Protein AF-A0A1I7D4R5-F1 (afdb_monomer_lite)

Foldseek 3Di:
DLVVLVVVLVVLLVVLVVLLVVLVVLLVVLVVVLVVLVVLLVVLVVVLVVLVVQLVVLVVQLVVLVVQLVVLVVVPPVSPVSNVVSVVSNVVSVVSNVVSVVSNVVSVVSNVVSVVSSVVSVVVNVVSVVSNVVSVVSNVVSVVSNVVSVVVVVVVVVVVVVVVVVVVVVVVVVVVVVVVVVVVVVVVVVVVVVVVVVVVVVVVVVVVPD

Secondary structure (DSSP, 8-state):
-HHHHHHHHHHHHHHHHHHHHHHHHHHHHHHHHHHHHHHHHHHHHHHHHHHHHHHHHHHHHHHHHHHHHHHHHHTGGGGHHHHHHHHHHHHHHHHHHHHHHHHHHHHHHHHHHHHHHHHHHHHHHHHHHHHHHHHHHHHHHHHHHHHHHHHHHHHHHHHHHHHHHHHHHHHHHHHHHHHHHHHHHHHHHHHHHHHHHHHHHHHHHHTT--

Organism: NCBI:txid1296565

pLDDT: mean 94.36, std 4.98, range [52.19, 98.31]

Structure (mmCIF, N/CA/C/O backbone):
data_AF-A0A1I7D4R5-F1
#
_entry.id   AF-A0A1I7D4R5-F1
#
loop_
_atom_site.group_PDB
_atom_site.id
_atom_site.type_symbol
_atom_site.label_atom_id
_atom_site.label_alt_id
_atom_site.label_comp_id
_atom_site.label_asym_id
_atom_site.label_entity_id
_atom_site.label_seq_id
_atom_site.pdbx_PDB_ins_code
_atom_site.Cartn_x
_atom_site.Cartn_y
_atom_site.Cartn_z
_atom_site.occupancy
_atom_site.B_iso_or_equiv
_atom_site.auth_seq_id
_atom_site.auth_comp_id
_atom_site.auth_asym_id
_atom_site.auth_atom_id
_atom_site.pdbx_PDB_model_num
ATOM 1 N N . GLY A 1 1 ? -15.200 -8.362 29.173 1.00 73.38 1 GLY A N 1
ATOM 2 C CA . GLY A 1 1 ? -15.932 -7.651 28.107 1.00 73.38 1 GLY A CA 1
ATOM 3 C C . GLY A 1 1 ? -15.157 -6.430 27.667 1.00 73.38 1 GLY A C 1
ATOM 4 O O . GLY A 1 1 ? -14.413 -6.524 26.704 1.00 73.38 1 GLY A O 1
ATOM 5 N N . ALA A 1 2 ? -15.256 -5.335 28.421 1.00 81.69 2 ALA A N 1
ATOM 6 C CA . ALA A 1 2 ? -14.554 -4.081 28.137 1.00 81.69 2 ALA A CA 1
ATOM 7 C C . ALA A 1 2 ? -13.028 -4.212 27.992 1.00 81.69 2 ALA A C 1
ATOM 9 O O . ALA A 1 2 ? -12.471 -3.700 27.031 1.00 81.69 2 ALA A O 1
ATOM 10 N N . GLU A 1 3 ? -12.353 -4.949 28.881 1.00 81.56 3 GLU A N 1
ATOM 11 C CA . GLU A 1 3 ? -10.896 -5.150 28.775 1.00 81.56 3 GLU A CA 1
ATOM 12 C C . GLU A 1 3 ? -10.479 -5.883 27.493 1.00 81.56 3 GLU A C 1
ATOM 14 O O . GLU A 1 3 ? -9.485 -5.521 26.869 1.00 81.56 3 GLU A O 1
ATOM 19 N N . GLN A 1 4 ? -11.261 -6.885 27.078 1.00 87.50 4 GLN A N 1
ATOM 20 C CA . GLN A 1 4 ? -11.031 -7.621 25.831 1.00 87.50 4 GLN A CA 1
ATOM 21 C C . GLN A 1 4 ? -11.277 -6.720 24.616 1.00 87.50 4 GLN A C 1
ATOM 23 O O . GLN A 1 4 ? -10.446 -6.674 23.718 1.00 87.50 4 GLN A O 1
ATOM 28 N N . MET A 1 5 ? -12.352 -5.923 24.638 1.00 90.62 5 MET A N 1
ATOM 29 C CA . MET A 1 5 ? -12.628 -4.927 23.598 1.00 90.62 5 MET A CA 1
ATOM 30 C C . MET A 1 5 ? -11.487 -3.905 23.492 1.00 90.62 5 MET A C 1
ATOM 32 O O . MET A 1 5 ? -10.992 -3.638 22.404 1.00 90.62 5 MET A O 1
ATOM 36 N N . GLY A 1 6 ? -11.003 -3.388 24.625 1.00 90.94 6 GLY A N 1
ATOM 37 C CA . GLY A 1 6 ? -9.879 -2.453 24.668 1.00 90.94 6 GLY A CA 1
ATOM 38 C C . GLY A 1 6 ? -8.553 -3.068 24.208 1.00 90.94 6 GLY A C 1
ATOM 39 O O . GLY A 1 6 ? -7.711 -2.369 23.647 1.00 90.94 6 GLY A O 1
ATOM 40 N N . ALA A 1 7 ? -8.339 -4.371 24.413 1.00 92.19 7 ALA A N 1
ATOM 41 C CA . ALA A 1 7 ? -7.202 -5.082 23.830 1.00 92.19 7 ALA A CA 1
ATOM 42 C C . ALA A 1 7 ? -7.315 -5.153 22.298 1.00 92.19 7 ALA A C 1
ATOM 44 O O . ALA A 1 7 ? -6.389 -4.720 21.615 1.00 92.19 7 ALA A O 1
ATOM 45 N N . SER A 1 8 ? -8.463 -5.585 21.767 1.00 94.88 8 SER A N 1
ATOM 46 C CA . SER A 1 8 ? -8.699 -5.661 20.319 1.00 94.88 8 SER A CA 1
ATOM 47 C C . SER A 1 8 ? -8.613 -4.297 19.631 1.00 94.88 8 SER A C 1
ATOM 49 O O . SER A 1 8 ? -8.008 -4.184 18.572 1.00 94.88 8 SER A O 1
ATOM 51 N N . ILE A 1 9 ? -9.150 -3.236 20.239 1.00 94.31 9 ILE A N 1
ATOM 52 C CA . ILE A 1 9 ? -9.077 -1.878 19.680 1.00 94.31 9 ILE A CA 1
ATOM 53 C C . ILE A 1 9 ? -7.618 -1.395 19.587 1.00 94.31 9 ILE A C 1
ATOM 55 O O . ILE A 1 9 ? -7.218 -0.838 18.565 1.00 94.31 9 ILE A O 1
ATOM 59 N N . ARG A 1 10 ? -6.789 -1.655 20.610 1.00 92.19 10 ARG A N 1
ATOM 60 C CA . ARG A 1 10 ? -5.351 -1.312 20.581 1.00 92.19 10 ARG A CA 1
ATOM 61 C C . ARG A 1 10 ? -4.581 -2.091 19.518 1.00 92.19 10 ARG A C 1
ATOM 63 O O . ARG A 1 10 ? -3.687 -1.538 18.879 1.00 92.19 10 ARG A O 1
ATOM 70 N N . GLU A 1 11 ? -4.926 -3.356 19.321 1.00 95.25 11 GLU A N 1
ATOM 71 C CA . GLU A 1 11 ? -4.349 -4.175 18.258 1.00 95.25 11 GLU A CA 1
ATOM 72 C C . GLU A 1 11 ? -4.719 -3.628 16.871 1.00 95.25 11 GLU A C 1
ATOM 74 O O . GLU A 1 11 ? -3.843 -3.460 16.026 1.00 95.25 11 GLU A O 1
ATOM 79 N N . ILE A 1 12 ? -5.984 -3.244 16.654 1.00 94.56 12 ILE A N 1
ATOM 80 C CA . ILE A 1 12 ? -6.429 -2.609 15.403 1.00 94.56 12 ILE A CA 1
ATOM 81 C C . ILE A 1 12 ? -5.706 -1.273 15.176 1.00 94.56 12 ILE A C 1
ATOM 83 O O . ILE A 1 12 ? -5.223 -1.044 14.070 1.00 94.56 12 ILE A O 1
ATOM 87 N N . ALA A 1 13 ? -5.567 -0.423 16.202 1.00 92.50 13 ALA A N 1
ATOM 88 C CA . ALA A 1 13 ? -4.794 0.822 16.104 1.00 92.50 13 ALA A CA 1
ATOM 89 C C . ALA A 1 13 ? -3.348 0.569 15.658 1.00 92.50 13 ALA A C 1
ATOM 91 O O . ALA A 1 13 ? -2.832 1.261 14.781 1.00 92.50 13 ALA A O 1
ATOM 92 N N . THR A 1 14 ? -2.704 -0.433 16.259 1.00 93.94 14 THR A N 1
ATOM 93 C CA . THR A 1 14 ? -1.308 -0.779 15.965 1.00 93.94 14 THR A CA 1
ATOM 94 C C . THR A 1 14 ? -1.177 -1.276 14.526 1.00 93.94 14 THR A C 1
ATOM 96 O O . THR A 1 14 ? -0.360 -0.756 13.770 1.00 93.94 14 THR A O 1
ATOM 99 N N . ASN A 1 15 ? -2.055 -2.191 14.108 1.00 94.06 15 ASN A N 1
ATOM 100 C CA . ASN A 1 15 ? -2.102 -2.698 12.736 1.00 94.06 15 ASN A CA 1
ATOM 101 C C . ASN A 1 15 ? -2.379 -1.587 11.709 1.00 94.06 15 ASN A C 1
ATOM 103 O O . ASN A 1 15 ? -1.771 -1.573 10.640 1.00 94.06 15 ASN A O 1
ATOM 107 N N . ALA A 1 16 ? -3.263 -0.636 12.023 1.00 93.38 16 ALA A N 1
ATOM 108 C CA . ALA A 1 16 ? -3.560 0.491 11.141 1.00 93.38 16 ALA A CA 1
ATOM 109 C C . ALA A 1 16 ? -2.354 1.433 10.981 1.00 93.38 16 ALA A C 1
ATOM 111 O O . ALA A 1 16 ? -2.023 1.849 9.866 1.00 93.38 16 ALA A O 1
ATOM 112 N N . ALA A 1 17 ? -1.651 1.723 12.080 1.00 91.19 17 ALA A N 1
ATOM 113 C CA . ALA A 1 17 ? -0.432 2.526 12.064 1.00 91.19 17 ALA A CA 1
ATOM 114 C C . ALA A 1 17 ? 0.699 1.837 11.280 1.00 91.19 17 ALA A C 1
ATOM 116 O O . ALA A 1 17 ? 1.357 2.471 10.451 1.00 91.19 17 ALA A O 1
ATOM 117 N N . GLU A 1 18 ? 0.896 0.532 11.481 1.00 94.69 18 GLU A N 1
ATOM 118 C CA . GLU A 1 18 ? 1.869 -0.258 10.722 1.00 94.69 18 GLU A CA 1
ATOM 119 C C . GLU A 1 18 ? 1.538 -0.290 9.227 1.00 94.69 18 GLU A C 1
ATOM 121 O O . GLU A 1 18 ? 2.421 -0.065 8.395 1.00 94.69 18 GLU A O 1
ATOM 126 N N . ALA A 1 19 ? 0.268 -0.499 8.872 1.00 93.19 19 ALA A N 1
ATOM 127 C CA . ALA A 1 19 ? -0.187 -0.482 7.486 1.00 93.19 19 ALA A CA 1
ATOM 128 C C . ALA A 1 19 ? 0.050 0.883 6.819 1.00 93.19 19 ALA A C 1
ATOM 130 O O . ALA A 1 19 ? 0.502 0.931 5.674 1.00 93.19 19 ALA A O 1
ATOM 131 N N . SER A 1 20 ? -0.179 1.987 7.537 1.00 92.56 20 SER A N 1
ATOM 132 C CA . SER A 1 20 ? 0.133 3.340 7.059 1.00 92.56 20 SER A CA 1
ATOM 133 C C . SER A 1 20 ? 1.640 3.529 6.819 1.00 92.56 20 SER A C 1
ATOM 135 O O . SER A 1 20 ? 2.060 3.999 5.760 1.00 92.56 20 SER A O 1
ATOM 137 N N . ALA A 1 21 ? 2.487 3.052 7.737 1.00 92.81 21 ALA A N 1
ATOM 138 C CA . ALA A 1 21 ? 3.941 3.101 7.574 1.00 92.81 21 ALA A CA 1
ATOM 139 C C . ALA A 1 21 ? 4.454 2.222 6.414 1.00 92.81 21 ALA A C 1
ATOM 141 O O . ALA A 1 21 ? 5.458 2.546 5.772 1.00 92.81 21 ALA A O 1
ATOM 142 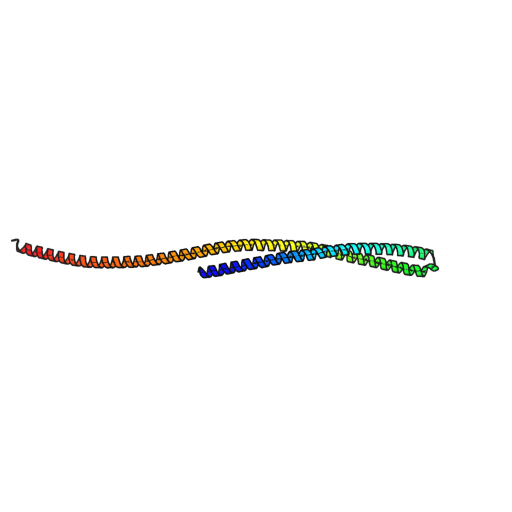N N . VAL A 1 22 ? 3.805 1.087 6.138 1.00 94.94 22 VAL A N 1
ATOM 143 C CA . VAL A 1 22 ? 4.089 0.258 4.954 1.00 94.94 22 VAL A CA 1
ATOM 144 C C . VAL A 1 22 ? 3.667 0.983 3.676 1.00 94.94 22 VAL A C 1
ATOM 146 O O . VAL A 1 22 ? 4.450 1.019 2.728 1.00 94.94 22 VAL A O 1
ATOM 149 N N . ALA A 1 23 ? 2.485 1.604 3.658 1.00 94.25 23 ALA A N 1
ATOM 150 C CA . ALA A 1 23 ? 2.004 2.377 2.516 1.00 94.25 23 ALA A CA 1
ATOM 151 C C . ALA A 1 23 ? 2.957 3.536 2.178 1.00 94.25 23 ALA A C 1
ATOM 153 O O . ALA A 1 23 ? 3.374 3.667 1.030 1.00 94.25 23 ALA A O 1
ATOM 154 N N . ALA A 1 24 ? 3.406 4.303 3.175 1.00 91.50 24 ALA A N 1
ATOM 155 C CA . ALA A 1 24 ? 4.377 5.381 2.973 1.00 91.50 24 ALA A CA 1
ATOM 156 C C . ALA A 1 24 ? 5.693 4.880 2.347 1.00 91.50 24 ALA A C 1
ATOM 158 O O . ALA A 1 24 ? 6.199 5.467 1.392 1.00 91.50 24 ALA A O 1
ATOM 159 N N . ARG A 1 25 ? 6.220 3.742 2.825 1.00 94.62 25 ARG A N 1
ATOM 160 C CA . ARG A 1 25 ? 7.411 3.110 2.231 1.00 94.62 25 ARG A CA 1
ATOM 161 C C . ARG A 1 25 ? 7.174 2.655 0.791 1.00 94.62 25 ARG A C 1
ATOM 163 O O . ARG A 1 25 ? 8.072 2.787 -0.038 1.00 94.62 25 ARG A O 1
ATOM 170 N N . ALA A 1 26 ? 5.987 2.132 0.489 1.00 94.38 26 ALA A N 1
ATOM 171 C CA . ALA A 1 26 ? 5.624 1.720 -0.861 1.00 94.38 26 ALA A CA 1
ATOM 172 C C . ALA A 1 26 ? 5.546 2.915 -1.828 1.00 94.38 26 ALA A C 1
ATOM 174 O O . ALA A 1 26 ? 6.011 2.785 -2.958 1.00 94.38 26 ALA A O 1
ATOM 175 N N . VAL A 1 27 ? 5.059 4.082 -1.382 1.00 92.00 27 VAL A N 1
ATOM 176 C CA . VAL A 1 27 ? 5.088 5.324 -2.179 1.00 92.00 27 VAL A CA 1
ATOM 177 C C . VAL A 1 27 ? 6.525 5.706 -2.532 1.00 92.00 27 VAL A C 1
ATOM 179 O O . VAL A 1 27 ? 6.847 5.843 -3.709 1.00 92.00 27 VAL A O 1
ATOM 182 N N . THR A 1 28 ? 7.426 5.779 -1.549 1.00 93.75 28 THR A N 1
ATOM 183 C CA . THR A 1 28 ? 8.840 6.113 -1.808 1.00 93.75 28 THR A CA 1
ATOM 184 C C . THR A 1 28 ? 9.517 5.104 -2.745 1.00 93.75 28 THR A C 1
ATOM 186 O O . THR A 1 28 ? 10.316 5.473 -3.613 1.00 93.75 28 THR A O 1
ATOM 189 N N . ALA A 1 29 ? 9.198 3.814 -2.604 1.00 95.19 29 ALA A N 1
ATOM 190 C CA . ALA A 1 29 ? 9.705 2.776 -3.497 1.00 95.19 29 ALA A CA 1
ATOM 191 C C . ALA A 1 29 ? 9.179 2.949 -4.934 1.00 95.19 29 ALA A C 1
ATOM 193 O O . ALA A 1 29 ? 9.948 2.815 -5.889 1.00 95.19 29 ALA A O 1
ATOM 194 N N . ALA A 1 30 ? 7.899 3.290 -5.098 1.00 94.94 30 ALA A N 1
ATOM 195 C CA . ALA A 1 30 ? 7.290 3.568 -6.395 1.00 94.94 30 ALA A CA 1
ATOM 196 C C . ALA A 1 30 ? 7.903 4.811 -7.064 1.00 94.94 30 ALA A C 1
ATOM 198 O O . ALA A 1 30 ? 8.236 4.763 -8.248 1.00 94.94 30 ALA A O 1
ATOM 199 N N . GLU A 1 31 ? 8.149 5.887 -6.314 1.00 92.81 31 GLU A N 1
ATOM 200 C CA . GLU A 1 31 ? 8.830 7.095 -6.806 1.00 92.81 31 GLU A CA 1
ATOM 201 C C . GLU A 1 31 ? 10.253 6.785 -7.294 1.00 92.81 31 GLU A C 1
ATOM 203 O O . GLU A 1 31 ? 10.634 7.144 -8.411 1.00 92.81 31 GLU A O 1
ATOM 208 N N . THR A 1 32 ? 11.024 6.041 -6.496 1.00 96.12 32 THR A N 1
ATOM 209 C CA . THR A 1 32 ? 12.395 5.631 -6.850 1.00 96.12 32 THR A CA 1
ATOM 210 C C . THR A 1 32 ? 12.412 4.741 -8.096 1.00 96.12 32 THR A C 1
ATOM 212 O O . THR A 1 32 ? 13.263 4.889 -8.981 1.00 96.12 32 THR A O 1
ATOM 215 N N . THR A 1 33 ? 11.447 3.825 -8.197 1.00 95.69 33 THR A N 1
ATOM 216 C CA . THR A 1 33 ? 11.296 2.943 -9.361 1.00 95.69 33 THR A CA 1
ATOM 217 C C . THR A 1 33 ? 10.916 3.749 -10.601 1.00 95.69 33 THR A C 1
ATOM 219 O O . THR A 1 33 ? 11.525 3.565 -11.651 1.00 95.69 33 THR A O 1
ATOM 222 N N . THR A 1 34 ? 9.993 4.706 -10.471 1.00 95.25 34 THR A N 1
ATOM 223 C CA . THR A 1 34 ? 9.593 5.615 -11.556 1.00 95.25 34 THR A CA 1
ATOM 224 C C . THR A 1 34 ? 10.789 6.396 -12.086 1.00 95.25 34 THR A C 1
ATOM 226 O O . THR A 1 34 ? 11.004 6.431 -13.295 1.00 95.25 34 THR A O 1
ATOM 229 N N . ALA A 1 35 ? 11.620 6.958 -11.202 1.00 95.25 35 ALA A N 1
ATOM 230 C CA . ALA A 1 35 ? 12.831 7.675 -11.600 1.00 95.25 35 ALA A CA 1
ATOM 231 C C . ALA A 1 35 ? 13.827 6.770 -12.349 1.00 95.25 35 ALA A C 1
ATOM 233 O O . ALA A 1 35 ? 14.425 7.176 -13.345 1.00 95.25 35 ALA A O 1
ATOM 234 N N . THR A 1 36 ? 13.977 5.522 -11.901 1.00 96.69 36 THR A N 1
ATOM 235 C CA . THR A 1 36 ? 14.868 4.544 -12.543 1.00 96.69 36 THR A CA 1
ATOM 236 C C . THR A 1 36 ? 14.374 4.158 -13.938 1.00 96.69 36 THR A C 1
ATOM 238 O O . THR A 1 36 ? 15.160 4.125 -14.885 1.00 96.69 36 THR A O 1
ATOM 241 N N . VAL A 1 37 ? 13.071 3.910 -14.090 1.00 96.69 37 VAL A N 1
ATOM 242 C CA . VAL A 1 37 ? 12.457 3.579 -15.385 1.00 96.69 37 VAL A CA 1
ATOM 243 C C . VAL A 1 37 ? 12.474 4.785 -16.329 1.00 96.69 37 VAL A C 1
ATOM 245 O O . VAL A 1 37 ? 12.762 4.622 -17.512 1.00 96.69 37 VAL A O 1
ATOM 248 N N . ALA A 1 38 ? 12.255 6.000 -15.821 1.00 92.88 38 ALA A N 1
ATOM 249 C CA . ALA A 1 38 ? 12.370 7.225 -16.612 1.00 92.88 38 ALA A CA 1
ATOM 250 C C . ALA A 1 38 ? 13.788 7.402 -17.177 1.00 92.88 38 ALA A C 1
ATOM 252 O O . ALA A 1 38 ? 13.949 7.669 -18.367 1.00 92.88 38 ALA A O 1
ATOM 253 N N . LYS A 1 39 ? 14.818 7.154 -16.356 1.00 95.69 39 LYS A N 1
ATOM 254 C CA . LYS A 1 39 ? 16.216 7.162 -16.806 1.00 95.69 39 LYS A CA 1
ATOM 255 C C . LYS A 1 39 ? 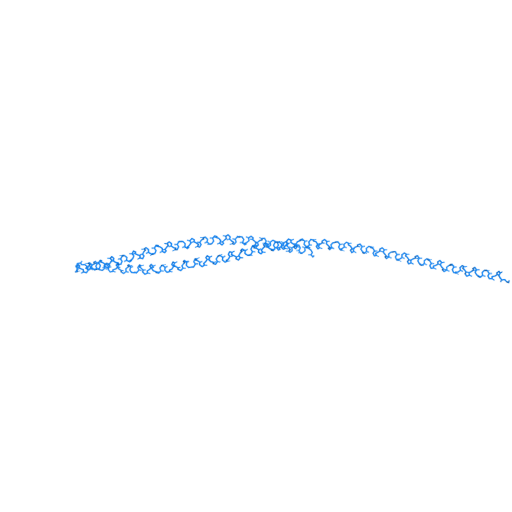16.488 6.096 -17.873 1.00 95.69 39 LYS A C 1
ATOM 257 O O . LYS A 1 39 ? 17.215 6.358 -18.825 1.00 95.69 39 LYS A O 1
ATOM 262 N N . LEU A 1 40 ? 15.891 4.908 -17.751 1.00 95.88 40 LEU A N 1
ATOM 263 C CA . LEU A 1 40 ? 15.983 3.871 -18.785 1.00 95.88 40 LEU A CA 1
ATOM 264 C C . LEU A 1 40 ? 15.336 4.322 -20.106 1.00 95.88 40 LEU A C 1
ATOM 266 O O . LEU A 1 40 ? 15.885 4.050 -21.175 1.00 95.88 40 LEU A O 1
ATOM 270 N N . GLY A 1 41 ? 14.210 5.037 -20.038 1.00 94.44 41 GLY A N 1
ATOM 271 C CA . GLY A 1 41 ? 13.569 5.658 -21.200 1.00 94.44 41 GLY A CA 1
ATOM 272 C C . GLY A 1 41 ? 14.475 6.686 -21.888 1.00 94.44 41 GLY A C 1
ATOM 273 O O . GLY A 1 41 ? 14.653 6.627 -23.105 1.00 94.44 41 GLY A O 1
ATOM 274 N N . GLU A 1 42 ? 15.118 7.563 -21.112 1.00 95.00 42 GLU A N 1
ATOM 275 C CA . GLU A 1 42 ? 16.095 8.543 -21.613 1.00 95.00 42 GLU A CA 1
ATOM 276 C C . GLU A 1 42 ? 17.299 7.860 -22.280 1.00 95.00 42 GLU A C 1
ATOM 278 O O . GLU A 1 42 ? 17.594 8.129 -23.445 1.00 95.00 42 GLU A O 1
ATOM 283 N N . SER A 1 43 ? 17.939 6.899 -21.604 1.00 96.44 43 SER A N 1
ATOM 284 C CA . SER A 1 43 ? 19.062 6.143 -22.176 1.00 96.44 43 SER A CA 1
ATOM 285 C C . SER A 1 43 ? 18.666 5.384 -23.447 1.00 96.44 43 SER A C 1
ATOM 287 O O . SER A 1 43 ? 19.444 5.304 -24.396 1.00 96.44 43 SER A O 1
ATOM 289 N N . SER A 1 44 ? 17.442 4.857 -23.515 1.00 96.38 44 SER A N 1
ATOM 290 C CA . SER A 1 44 ? 16.936 4.200 -24.727 1.00 96.38 44 SER A CA 1
ATOM 291 C C . SER A 1 44 ? 16.740 5.197 -25.874 1.00 96.38 44 SER A C 1
ATOM 293 O O . SER A 1 44 ? 17.002 4.864 -27.028 1.00 96.38 44 SER A O 1
ATOM 295 N N . ALA A 1 45 ? 16.315 6.431 -25.591 1.00 94.56 45 ALA A N 1
ATOM 296 C CA . ALA A 1 45 ? 16.225 7.493 -26.594 1.00 94.56 45 ALA A CA 1
ATOM 297 C C . ALA A 1 45 ? 17.605 7.900 -27.137 1.00 94.56 45 ALA A C 1
ATOM 299 O O . ALA A 1 45 ? 17.765 8.060 -28.350 1.00 94.56 45 ALA A O 1
ATOM 300 N N . GLU A 1 46 ? 18.617 7.994 -26.271 1.00 97.00 46 GLU A N 1
ATOM 301 C CA . GLU A 1 46 ? 20.004 8.239 -26.681 1.00 97.00 46 GLU A CA 1
ATOM 302 C C . GLU A 1 46 ? 20.534 7.126 -27.593 1.00 97.00 46 GLU A C 1
ATOM 304 O O . GLU A 1 46 ? 21.078 7.415 -28.662 1.00 97.00 46 GLU A O 1
ATOM 309 N N . ILE A 1 47 ? 20.304 5.857 -27.232 1.00 96.38 47 ILE A N 1
ATOM 310 C CA . ILE A 1 47 ? 20.663 4.711 -28.082 1.00 96.38 47 ILE A CA 1
ATOM 311 C C . ILE A 1 47 ? 19.958 4.820 -29.438 1.00 96.38 47 ILE A C 1
ATOM 313 O O . ILE A 1 47 ? 20.600 4.647 -30.472 1.00 96.38 47 ILE A O 1
ATOM 317 N N . GLY A 1 48 ? 18.669 5.169 -29.463 1.00 96.44 48 GLY A N 1
ATOM 318 C CA . GLY A 1 48 ? 17.924 5.377 -30.707 1.00 96.44 48 GLY A CA 1
ATOM 319 C C . GLY A 1 48 ? 18.554 6.442 -31.616 1.00 96.44 48 GLY A C 1
ATOM 320 O O . GLY A 1 48 ? 18.624 6.257 -32.832 1.00 96.44 48 GLY A O 1
ATOM 321 N N . ASN A 1 49 ? 19.078 7.530 -31.046 1.00 95.94 49 ASN A N 1
ATOM 322 C CA . ASN A 1 49 ? 19.797 8.556 -31.807 1.00 95.94 49 ASN A CA 1
ATOM 323 C C . ASN A 1 49 ? 21.132 8.039 -32.362 1.00 95.94 49 ASN A C 1
ATOM 325 O O . ASN A 1 49 ? 21.448 8.295 -33.524 1.00 95.94 49 ASN A O 1
ATOM 329 N N . VAL A 1 50 ? 21.889 7.271 -31.574 1.00 97.19 50 VAL A N 1
ATOM 330 C CA . VAL A 1 50 ? 23.139 6.640 -32.033 1.00 97.19 50 VAL A CA 1
ATOM 331 C C . VAL A 1 50 ? 22.867 5.667 -33.183 1.00 97.19 50 VAL A C 1
ATOM 333 O O . VAL A 1 50 ? 23.553 5.709 -34.201 1.00 97.19 50 VAL A O 1
ATOM 336 N N . VAL A 1 51 ? 21.827 4.840 -33.071 1.00 97.25 51 VAL A N 1
ATOM 337 C CA . VAL A 1 51 ? 21.426 3.880 -34.111 1.00 97.25 51 VAL A CA 1
ATOM 338 C C . VAL A 1 51 ? 21.062 4.587 -35.420 1.00 97.25 51 VAL A C 1
ATOM 340 O O . VAL A 1 51 ? 21.467 4.128 -36.491 1.00 97.25 51 VAL A O 1
ATOM 343 N N . LYS A 1 52 ? 20.373 5.737 -35.358 1.00 95.12 52 LYS A N 1
ATOM 344 C CA . LYS A 1 52 ? 20.094 6.569 -36.544 1.00 95.12 52 LYS A CA 1
ATOM 345 C C . LYS A 1 52 ? 21.381 7.040 -37.223 1.00 95.12 52 LYS A C 1
ATOM 347 O O . LYS A 1 52 ? 21.500 6.911 -38.437 1.00 95.12 52 LYS A O 1
ATOM 352 N N . VAL A 1 53 ? 22.360 7.520 -36.453 1.00 97.69 53 VAL A N 1
ATOM 353 C CA . VAL A 1 53 ? 23.662 7.952 -36.993 1.00 97.69 53 VAL A CA 1
ATOM 354 C C . VAL A 1 53 ? 24.402 6.789 -37.657 1.00 97.69 53 VAL A C 1
ATOM 356 O O . VAL A 1 53 ? 24.894 6.946 -38.772 1.00 97.69 53 VAL A O 1
ATOM 359 N N . ILE A 1 54 ? 24.448 5.613 -37.020 1.00 97.06 54 ILE A N 1
ATOM 360 C CA . ILE A 1 54 ? 25.102 4.425 -37.598 1.00 97.06 54 ILE A CA 1
ATOM 361 C C . ILE A 1 54 ? 24.404 4.008 -38.898 1.00 97.06 54 ILE A C 1
ATOM 363 O O . ILE A 1 54 ? 25.081 3.699 -39.876 1.00 97.06 54 ILE A O 1
ATOM 367 N N . THR A 1 55 ? 23.071 4.063 -38.939 1.00 96.00 55 THR A N 1
ATOM 368 C CA . THR A 1 55 ? 22.294 3.762 -40.152 1.00 96.00 55 THR A CA 1
ATOM 369 C C . THR A 1 55 ? 22.669 4.714 -41.291 1.00 96.00 55 THR A C 1
ATOM 371 O O . THR A 1 55 ? 22.996 4.258 -42.383 1.00 96.00 55 THR A O 1
ATOM 374 N N . SER A 1 56 ? 22.751 6.025 -41.028 1.00 97.06 56 SER A N 1
ATOM 375 C CA . SER A 1 56 ? 23.199 7.004 -42.031 1.00 97.06 56 SER A CA 1
ATOM 376 C C . SER A 1 56 ? 24.648 6.780 -42.489 1.00 97.06 56 SER A C 1
ATOM 378 O O . SER A 1 56 ? 24.954 6.950 -43.670 1.00 97.06 56 SER A O 1
ATOM 380 N N . ILE A 1 57 ? 25.550 6.365 -41.590 1.00 97.19 57 ILE A N 1
ATOM 381 C CA . ILE A 1 57 ? 26.934 6.005 -41.946 1.00 97.19 57 ILE A CA 1
ATOM 382 C C . ILE A 1 57 ? 26.953 4.765 -42.847 1.00 97.19 57 ILE A C 1
ATOM 384 O O . ILE A 1 57 ? 27.693 4.740 -43.832 1.00 97.19 57 ILE A O 1
ATOM 388 N N . ALA A 1 58 ? 26.144 3.748 -42.547 1.00 96.88 58 ALA A N 1
ATOM 389 C CA . ALA A 1 58 ? 26.038 2.537 -43.355 1.00 96.88 58 ALA A CA 1
ATOM 390 C C . ALA A 1 58 ? 25.505 2.850 -44.764 1.00 96.88 58 ALA A C 1
ATOM 392 O O . ALA A 1 58 ? 26.090 2.419 -45.757 1.00 96.88 58 ALA A O 1
ATOM 393 N N . GLU A 1 59 ? 24.472 3.687 -44.873 1.00 96.00 59 GLU A N 1
ATOM 394 C CA . GLU A 1 59 ? 23.942 4.166 -46.157 1.00 96.00 59 GLU A CA 1
ATOM 395 C C . GLU A 1 59 ? 24.990 4.947 -46.966 1.00 96.00 59 GLU A C 1
ATOM 397 O O . GLU A 1 59 ? 25.174 4.697 -48.162 1.00 96.00 59 GLU A O 1
ATOM 402 N N . GLN A 1 60 ? 25.728 5.855 -46.318 1.00 97.38 60 GLN A N 1
ATOM 403 C CA . GLN A 1 60 ? 26.804 6.616 -46.957 1.00 97.38 60 GLN A CA 1
ATOM 404 C C . GLN A 1 60 ? 27.957 5.708 -47.406 1.00 97.38 60 GLN A C 1
ATOM 406 O O . GLN A 1 60 ? 28.493 5.883 -48.502 1.00 97.38 60 GLN A O 1
ATOM 411 N N . THR A 1 61 ? 28.316 4.714 -46.592 1.00 96.94 61 THR A N 1
ATOM 412 C CA . THR A 1 61 ? 29.353 3.722 -46.910 1.00 96.94 61 THR A CA 1
ATOM 413 C C . THR A 1 61 ? 28.934 2.862 -48.099 1.00 96.94 61 THR A C 1
ATOM 415 O O . THR A 1 61 ? 29.728 2.652 -49.013 1.00 96.94 61 THR A O 1
ATOM 418 N N . ASN A 1 62 ? 27.668 2.440 -48.151 1.00 94.88 62 ASN A N 1
ATOM 419 C CA . ASN A 1 62 ? 27.099 1.719 -49.288 1.00 94.88 62 ASN A CA 1
ATOM 420 C C . ASN A 1 62 ? 27.141 2.564 -50.578 1.00 94.88 62 ASN A C 1
ATOM 422 O O . ASN A 1 62 ? 27.513 2.055 -51.636 1.00 94.88 62 ASN A O 1
ATOM 426 N N . LEU A 1 63 ? 26.834 3.866 -50.503 1.00 96.38 63 LEU A N 1
ATOM 427 C CA . LEU A 1 63 ? 26.965 4.787 -51.642 1.00 96.38 63 LEU A CA 1
ATOM 428 C C . LEU A 1 63 ? 28.423 4.976 -52.092 1.00 96.38 63 LEU A C 1
ATOM 430 O O . LEU A 1 63 ? 28.703 4.977 -53.291 1.00 96.38 63 LEU A O 1
ATOM 434 N N . LEU A 1 64 ? 29.364 5.106 -51.153 1.00 96.31 64 LEU A N 1
ATOM 435 C CA . LEU A 1 64 ? 30.799 5.192 -51.446 1.00 96.31 64 LEU A CA 1
ATOM 436 C C . LEU A 1 64 ? 31.314 3.915 -52.122 1.00 96.31 64 LEU A C 1
ATOM 438 O O . LEU A 1 64 ? 32.019 3.994 -53.128 1.00 96.31 64 LEU A O 1
ATOM 442 N N . ALA A 1 65 ? 30.921 2.749 -51.610 1.00 96.56 65 ALA A N 1
ATOM 443 C CA . ALA A 1 65 ? 31.270 1.447 -52.163 1.00 96.56 65 ALA A CA 1
ATOM 444 C C . ALA A 1 65 ? 30.689 1.245 -53.572 1.00 96.56 65 ALA A C 1
ATOM 446 O O . ALA A 1 65 ? 31.368 0.742 -54.470 1.00 96.56 65 ALA A O 1
ATOM 447 N N . LEU A 1 66 ? 29.460 1.712 -53.808 1.00 93.81 66 LEU A N 1
ATOM 448 C CA . LEU A 1 66 ? 28.850 1.715 -55.136 1.00 93.81 66 LEU A CA 1
ATOM 449 C C . LEU A 1 66 ? 29.647 2.582 -56.121 1.00 93.81 66 LEU A C 1
ATOM 451 O O . LEU A 1 66 ? 29.972 2.117 -57.213 1.00 93.81 66 LEU A O 1
ATOM 455 N N . ASN A 1 67 ? 30.018 3.804 -55.729 1.00 94.69 67 ASN A N 1
ATOM 456 C CA . ASN A 1 67 ? 30.845 4.687 -56.558 1.00 94.69 67 ASN A CA 1
ATOM 457 C C . ASN A 1 67 ? 32.221 4.068 -56.855 1.00 94.69 67 ASN A C 1
ATOM 459 O O . ASN A 1 67 ? 32.680 4.111 -57.995 1.00 94.69 67 ASN A O 1
ATOM 463 N N . ALA A 1 68 ? 32.851 3.433 -55.862 1.00 94.56 68 ALA A N 1
ATOM 464 C CA . ALA A 1 68 ? 34.112 2.716 -56.044 1.00 94.56 68 ALA A CA 1
ATOM 465 C C . ALA A 1 68 ? 33.971 1.527 -57.010 1.00 94.56 68 ALA A C 1
ATOM 467 O O . ALA A 1 68 ? 34.848 1.303 -57.841 1.00 94.56 68 ALA A O 1
ATOM 468 N N . THR A 1 69 ? 32.848 0.805 -56.956 1.00 92.81 69 THR A N 1
ATOM 469 C CA . THR A 1 69 ? 32.540 -0.293 -57.887 1.00 92.81 69 THR A CA 1
ATOM 470 C C . THR A 1 69 ? 32.401 0.220 -59.325 1.00 92.81 69 THR A C 1
ATOM 472 O O . THR A 1 69 ? 32.916 -0.401 -60.255 1.00 92.81 69 THR A O 1
ATOM 475 N N . ILE A 1 70 ? 31.752 1.376 -59.514 1.00 91.81 70 ILE A N 1
ATOM 476 C CA . ILE A 1 70 ? 31.606 2.030 -60.825 1.00 91.81 70 ILE A CA 1
ATOM 477 C C . ILE A 1 70 ? 32.976 2.445 -61.379 1.00 91.81 70 ILE A C 1
ATOM 479 O O . ILE A 1 70 ? 33.286 2.153 -62.535 1.00 91.81 70 ILE A O 1
ATOM 483 N N . GLU A 1 71 ? 33.820 3.081 -60.564 1.00 94.31 71 GLU A N 1
ATOM 484 C CA . GLU A 1 71 ? 35.142 3.536 -61.012 1.00 94.31 71 GLU A CA 1
ATOM 485 C C . GLU A 1 71 ? 36.095 2.354 -61.275 1.00 94.31 71 GLU A C 1
ATOM 487 O O . GLU A 1 71 ? 36.849 2.361 -62.248 1.00 94.31 71 GLU A O 1
ATOM 492 N N . ALA A 1 72 ? 36.001 1.281 -60.482 1.00 93.62 72 ALA A N 1
ATOM 493 C CA . ALA A 1 72 ? 36.738 0.042 -60.717 1.00 93.62 72 ALA A CA 1
ATOM 494 C C . ALA A 1 72 ? 36.339 -0.627 -62.043 1.00 93.62 72 ALA A C 1
ATOM 496 O O . ALA A 1 72 ? 37.210 -1.081 -62.786 1.00 93.62 72 ALA A O 1
ATOM 497 N N . ALA A 1 73 ? 35.045 -0.633 -62.387 1.00 91.38 73 ALA A N 1
ATOM 498 C CA . ALA A 1 73 ? 34.574 -1.109 -63.689 1.00 91.38 73 ALA A CA 1
ATOM 499 C C . ALA A 1 73 ? 35.110 -0.244 -64.844 1.00 91.38 73 ALA A C 1
ATOM 501 O O . ALA A 1 73 ? 35.464 -0.763 -65.904 1.00 91.38 73 ALA A O 1
ATOM 502 N N . ARG A 1 74 ? 35.234 1.070 -64.626 1.00 92.56 74 ARG A N 1
ATOM 503 C CA . ARG A 1 74 ? 35.782 2.023 -65.602 1.00 92.56 74 ARG A CA 1
ATOM 504 C C . ARG A 1 74 ? 37.276 1.813 -65.873 1.00 92.56 74 ARG A C 1
ATOM 506 O O . ARG A 1 74 ? 37.723 2.037 -66.995 1.00 92.56 74 ARG A O 1
ATOM 513 N N . ALA A 1 75 ? 38.029 1.344 -64.878 1.00 92.31 75 ALA A N 1
ATOM 514 C CA . ALA A 1 75 ? 39.449 1.005 -64.994 1.00 92.31 75 ALA A CA 1
ATOM 515 C C . ALA A 1 75 ? 39.724 -0.346 -65.700 1.00 92.31 75 ALA A C 1
ATOM 517 O O . ALA A 1 75 ? 40.885 -0.690 -65.942 1.00 92.31 75 ALA A O 1
ATOM 518 N N . GLY A 1 76 ? 38.688 -1.119 -66.050 1.00 90.12 76 GLY A N 1
ATOM 519 C CA . GLY A 1 76 ? 38.820 -2.383 -66.783 1.00 90.12 76 GLY A CA 1
ATOM 520 C C . GLY A 1 76 ? 39.596 -3.457 -66.008 1.00 90.12 76 GLY A C 1
ATOM 521 O O . GLY A 1 76 ? 39.375 -3.663 -64.817 1.00 90.12 76 GLY A O 1
ATOM 522 N N . GLU A 1 77 ? 40.525 -4.157 -66.670 1.00 89.25 77 GLU A N 1
ATOM 523 C CA . GLU A 1 77 ? 41.319 -5.238 -66.052 1.00 89.25 77 GLU A CA 1
ATOM 524 C C . GLU A 1 77 ? 42.162 -4.765 -64.854 1.00 89.25 77 GLU A C 1
ATOM 526 O O . GLU A 1 77 ? 42.328 -5.513 -63.890 1.00 89.25 77 GLU A O 1
ATOM 531 N N . ALA A 1 78 ? 42.633 -3.512 -64.860 1.00 87.19 78 ALA A N 1
ATOM 532 C CA . ALA A 1 78 ? 43.416 -2.944 -63.758 1.00 87.19 78 ALA A CA 1
ATOM 533 C C . ALA A 1 78 ? 42.582 -2.707 -62.481 1.00 87.19 78 ALA A C 1
ATOM 535 O O . ALA A 1 78 ? 43.140 -2.619 -61.388 1.00 87.19 78 ALA A O 1
ATOM 536 N N . GLY A 1 79 ? 41.251 -2.626 -62.604 1.00 91.38 79 GLY A N 1
ATOM 537 C CA . GLY A 1 79 ? 40.323 -2.360 -61.503 1.00 91.38 79 GLY A CA 1
ATOM 538 C C . GLY A 1 79 ? 39.746 -3.602 -60.820 1.00 91.38 79 GLY A C 1
ATOM 539 O O . GLY A 1 79 ? 39.068 -3.461 -59.805 1.00 91.38 79 GLY A O 1
ATOM 540 N N . LYS A 1 80 ? 40.010 -4.823 -61.314 1.00 89.94 80 LYS A N 1
ATOM 541 C CA . LYS A 1 80 ? 39.377 -6.058 -60.797 1.00 89.94 80 LYS A CA 1
ATOM 542 C C . LYS A 1 80 ? 39.554 -6.267 -59.290 1.00 89.94 80 LYS A C 1
ATOM 544 O O . LYS A 1 80 ? 38.589 -6.605 -58.613 1.00 89.94 80 LYS A O 1
ATOM 549 N N . GLY A 1 81 ? 40.755 -6.036 -58.756 1.00 90.94 81 GLY A N 1
ATOM 550 C CA . GLY A 1 81 ? 41.013 -6.158 -57.314 1.00 90.94 81 GLY A CA 1
ATOM 551 C C . GLY A 1 81 ? 40.244 -5.125 -56.482 1.00 90.94 81 GLY A C 1
ATOM 552 O O . GLY A 1 81 ? 39.684 -5.462 -55.443 1.00 90.94 81 GLY A O 1
ATOM 553 N N . PHE A 1 82 ? 40.141 -3.888 -56.980 1.00 92.56 82 PHE A N 1
ATOM 554 C CA . PHE A 1 82 ? 39.346 -2.829 -56.351 1.00 92.56 82 PHE A CA 1
ATOM 555 C C . PHE A 1 82 ? 37.844 -3.125 -56.396 1.00 92.56 82 PHE A C 1
ATOM 557 O O . PHE A 1 82 ? 37.152 -2.856 -55.420 1.00 92.56 82 PHE A O 1
ATOM 564 N N . ALA A 1 83 ? 37.345 -3.718 -57.484 1.00 93.12 83 ALA A N 1
ATOM 565 C CA . ALA A 1 83 ? 35.939 -4.095 -57.613 1.00 93.12 83 ALA A CA 1
ATOM 566 C C . ALA A 1 83 ? 35.519 -5.149 -56.573 1.00 93.12 83 ALA A C 1
ATOM 568 O O . ALA A 1 83 ? 34.420 -5.063 -56.032 1.00 93.12 83 ALA A O 1
ATOM 569 N N . VAL A 1 84 ? 36.393 -6.115 -56.258 1.00 94.56 84 VAL A N 1
ATOM 570 C CA . VAL A 1 84 ? 36.124 -7.125 -55.217 1.00 94.56 84 VAL A CA 1
ATOM 571 C C . VAL A 1 84 ? 36.012 -6.469 -53.842 1.00 94.56 84 VAL A C 1
ATOM 573 O O . VAL A 1 84 ? 35.026 -6.686 -53.147 1.00 94.56 84 VAL A O 1
ATOM 576 N N . VAL A 1 85 ? 36.969 -5.609 -53.479 1.00 95.69 85 VAL A N 1
ATOM 577 C CA . VAL A 1 85 ? 36.939 -4.894 -52.191 1.00 95.69 85 VAL A CA 1
ATOM 578 C C . VAL A 1 85 ? 35.719 -3.976 -52.095 1.00 95.69 85 VAL A C 1
ATOM 580 O O . VAL A 1 85 ? 35.069 -3.926 -51.057 1.00 95.69 85 VAL A O 1
ATOM 583 N N . ALA A 1 86 ? 35.373 -3.272 -53.175 1.00 95.62 86 ALA A N 1
ATOM 584 C CA . ALA A 1 86 ? 34.206 -2.398 -53.198 1.00 95.62 86 ALA A CA 1
ATOM 585 C C . ALA A 1 86 ? 32.892 -3.177 -53.000 1.00 95.62 86 ALA A C 1
ATOM 587 O O . ALA A 1 86 ? 32.024 -2.711 -52.265 1.00 95.62 86 ALA A O 1
ATOM 588 N N . ASN A 1 87 ? 32.758 -4.373 -53.583 1.00 94.69 87 ASN A N 1
ATOM 589 C CA . ASN A 1 87 ? 31.596 -5.234 -53.348 1.00 94.69 87 ASN A CA 1
ATOM 590 C C . ASN A 1 87 ? 31.536 -5.755 -51.904 1.00 94.69 87 ASN A C 1
ATOM 592 O O . ASN A 1 87 ? 30.470 -5.694 -51.301 1.00 94.69 87 ASN A O 1
ATOM 596 N N . GLU A 1 88 ? 32.662 -6.175 -51.321 1.00 96.44 88 GLU A N 1
ATOM 597 C CA . GLU A 1 88 ? 32.711 -6.629 -49.921 1.00 96.44 88 GLU A CA 1
ATOM 598 C C . GLU A 1 88 ? 32.289 -5.510 -48.951 1.00 96.44 88 GLU A C 1
ATOM 600 O O . GLU A 1 88 ? 31.460 -5.707 -48.065 1.00 96.44 88 GLU A O 1
ATOM 605 N N . VAL A 1 89 ? 32.799 -4.287 -49.158 1.00 97.06 89 VAL A N 1
ATOM 606 C CA . VAL A 1 89 ? 32.416 -3.112 -48.353 1.00 97.06 89 VAL A CA 1
ATOM 607 C C . VAL A 1 89 ? 30.929 -2.792 -48.520 1.00 97.06 89 VAL A C 1
ATOM 609 O O . VAL A 1 89 ? 30.268 -2.407 -47.556 1.00 97.06 89 VAL A O 1
ATOM 612 N N . LYS A 1 90 ? 30.390 -2.954 -49.732 1.00 95.38 90 LYS A N 1
ATOM 613 C CA . LYS A 1 90 ? 28.967 -2.750 -50.015 1.00 95.38 90 LYS A CA 1
ATOM 614 C C . LYS A 1 90 ? 28.094 -3.758 -49.262 1.00 95.38 90 LYS A C 1
ATOM 616 O O . LYS A 1 90 ? 27.112 -3.350 -48.648 1.00 95.38 90 LYS A O 1
ATOM 621 N N . GLU A 1 91 ? 28.447 -5.041 -49.288 1.00 96.25 91 GLU A N 1
ATOM 622 C CA . GLU A 1 91 ? 27.724 -6.091 -48.556 1.00 96.25 91 GLU A CA 1
ATOM 623 C C . GLU A 1 91 ? 27.773 -5.846 -47.043 1.00 96.25 91 GLU A C 1
ATOM 625 O O . GLU A 1 91 ? 26.729 -5.840 -46.389 1.00 96.25 91 GLU A O 1
ATOM 630 N N . LEU A 1 92 ? 28.949 -5.509 -46.504 1.00 97.00 92 LEU A N 1
ATOM 631 C CA . LEU A 1 92 ? 29.118 -5.199 -45.083 1.00 97.00 92 LEU A CA 1
ATOM 632 C C . LEU A 1 92 ? 28.296 -3.972 -44.651 1.00 97.00 92 LEU A C 1
ATOM 634 O O . LEU A 1 92 ? 27.717 -3.945 -43.562 1.00 97.00 92 LEU A O 1
ATOM 638 N N . ALA A 1 93 ? 28.200 -2.955 -45.512 1.00 96.81 93 ALA A N 1
ATOM 639 C CA . ALA A 1 93 ? 27.368 -1.780 -45.267 1.00 96.81 93 ALA A CA 1
ATOM 640 C C . ALA A 1 93 ? 25.867 -2.126 -45.252 1.00 96.81 93 ALA A C 1
ATOM 642 O O . ALA A 1 93 ? 25.131 -1.624 -44.402 1.00 96.81 93 ALA A O 1
ATOM 643 N N . GLN A 1 94 ? 25.409 -3.013 -46.141 1.00 95.50 94 GLN A N 1
ATOM 644 C CA . GLN A 1 94 ? 24.023 -3.496 -46.148 1.00 95.50 94 GLN A CA 1
ATOM 645 C C . GLN A 1 94 ? 23.698 -4.344 -44.913 1.00 95.50 94 GLN A C 1
ATOM 647 O O . GLN A 1 94 ? 22.636 -4.174 -44.312 1.00 95.50 94 GLN A O 1
ATOM 652 N N . GLU A 1 95 ? 24.612 -5.225 -44.502 1.00 97.38 95 GLU A N 1
ATOM 653 C CA . GLU A 1 95 ? 24.460 -6.018 -43.281 1.00 97.38 95 GLU A CA 1
ATOM 654 C C . GLU A 1 95 ? 24.419 -5.122 -42.036 1.00 97.38 95 GLU A C 1
ATOM 656 O O . GLU A 1 95 ? 23.566 -5.307 -41.166 1.00 97.38 95 GLU A O 1
ATOM 661 N N . THR A 1 96 ? 25.262 -4.084 -41.999 1.00 96.75 96 THR A N 1
ATOM 662 C CA . THR A 1 96 ? 25.254 -3.075 -40.931 1.00 96.75 96 THR A CA 1
ATOM 663 C C . THR A 1 96 ? 23.911 -2.347 -40.862 1.00 96.75 96 THR A C 1
ATOM 665 O O . THR A 1 96 ? 23.344 -2.250 -39.778 1.00 96.75 96 THR A O 1
ATOM 668 N N . ALA A 1 97 ? 23.369 -1.885 -41.995 1.00 95.12 97 ALA A N 1
ATOM 669 C CA . ALA A 1 97 ? 22.073 -1.198 -42.040 1.00 95.12 97 ALA A CA 1
ATOM 670 C C . ALA A 1 97 ? 20.917 -2.093 -41.555 1.00 95.12 97 ALA A C 1
ATOM 672 O O . ALA A 1 97 ? 20.036 -1.652 -40.819 1.00 95.12 97 ALA A O 1
ATOM 673 N N . LYS A 1 98 ? 20.945 -3.381 -41.916 1.00 96.06 98 LYS A N 1
ATOM 674 C CA . LYS A 1 98 ? 19.961 -4.357 -41.436 1.00 96.06 98 LYS A CA 1
ATOM 675 C C . LYS A 1 98 ? 20.082 -4.590 -39.926 1.00 96.06 98 LYS A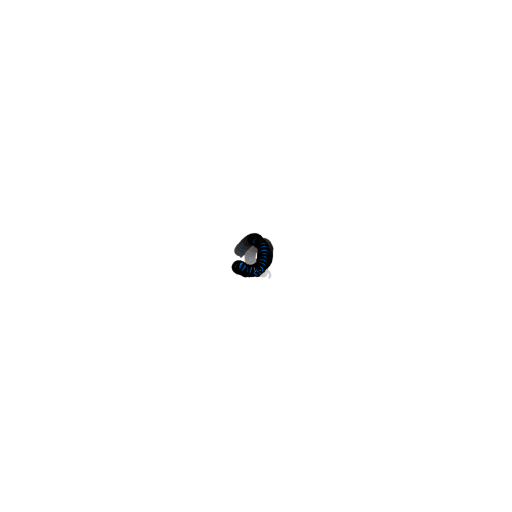 C 1
ATOM 677 O O . LYS A 1 98 ? 19.078 -4.640 -39.220 1.00 96.06 98 LYS A O 1
ATOM 682 N N . ALA A 1 99 ? 21.306 -4.713 -39.415 1.00 97.00 99 ALA A N 1
ATOM 683 C CA . ALA A 1 99 ? 21.543 -4.875 -37.986 1.00 97.00 99 ALA A CA 1
ATOM 684 C C . ALA A 1 99 ? 21.100 -3.637 -37.187 1.00 97.00 99 ALA A C 1
ATOM 686 O O . ALA A 1 99 ? 20.521 -3.780 -36.109 1.00 97.00 99 ALA A O 1
ATOM 687 N N . THR A 1 100 ? 21.321 -2.422 -37.702 1.00 96.81 100 THR A N 1
ATOM 688 C CA . THR A 1 100 ? 20.858 -1.196 -37.040 1.00 96.81 100 THR A CA 1
ATOM 689 C C . THR A 1 100 ? 19.341 -1.060 -37.057 1.00 96.81 100 THR A C 1
ATOM 691 O O . THR A 1 100 ? 18.780 -0.632 -36.051 1.00 96.81 100 THR A O 1
ATOM 694 N N . GLU A 1 101 ? 18.660 -1.479 -38.124 1.00 96.19 101 GLU A N 1
ATOM 695 C CA . GLU A 1 101 ? 17.193 -1.544 -38.170 1.00 96.19 101 GLU A CA 1
ATOM 696 C C . GLU A 1 101 ? 16.632 -2.506 -37.106 1.00 96.19 101 GLU A C 1
ATOM 698 O O . GLU A 1 101 ? 15.692 -2.174 -36.378 1.00 96.19 101 GLU A O 1
ATOM 703 N N . ASP A 1 102 ? 17.247 -3.678 -36.937 1.00 97.19 102 ASP A N 1
ATOM 704 C CA . ASP A 1 102 ? 16.881 -4.630 -35.882 1.00 97.19 102 ASP A CA 1
ATOM 705 C C . ASP A 1 102 ? 17.079 -4.047 -34.475 1.00 97.19 102 ASP A C 1
ATOM 707 O O . ASP A 1 102 ? 16.234 -4.244 -33.595 1.00 97.19 102 ASP A O 1
ATOM 711 N N . ILE A 1 103 ? 18.176 -3.317 -34.251 1.00 96.88 103 ILE A N 1
ATOM 712 C CA . ILE A 1 103 ? 18.424 -2.624 -32.980 1.00 96.88 103 ILE A CA 1
ATOM 713 C C . ILE A 1 103 ? 17.385 -1.515 -32.769 1.00 96.88 103 ILE A C 1
ATOM 715 O O . ILE A 1 103 ? 16.852 -1.409 -31.666 1.00 96.88 103 ILE A O 1
ATOM 719 N N . ALA A 1 104 ? 17.047 -0.735 -33.800 1.00 96.44 104 ALA A N 1
ATOM 720 C CA . ALA A 1 104 ? 16.045 0.328 -33.712 1.00 96.44 104 ALA A CA 1
ATOM 721 C C . ALA A 1 104 ? 14.689 -0.218 -33.241 1.00 96.44 104 ALA A C 1
ATOM 723 O O . ALA A 1 104 ? 14.130 0.288 -32.269 1.00 96.44 104 ALA A O 1
ATOM 724 N N . ARG A 1 105 ? 14.220 -1.323 -33.838 1.00 97.19 105 ARG A N 1
ATOM 725 C CA . ARG A 1 105 ? 12.969 -1.988 -33.430 1.00 97.19 105 ARG A CA 1
ATOM 726 C C . ARG A 1 105 ? 12.990 -2.450 -31.971 1.00 97.19 105 ARG A C 1
ATOM 728 O O . ARG A 1 105 ? 11.987 -2.347 -31.270 1.00 97.19 105 ARG A O 1
ATOM 735 N N . ARG A 1 106 ? 14.131 -2.954 -31.488 1.00 96.81 106 ARG A N 1
ATOM 736 C CA . ARG A 1 106 ? 14.292 -3.358 -30.077 1.00 96.81 106 ARG A CA 1
ATOM 737 C C . ARG A 1 106 ? 14.272 -2.157 -29.135 1.00 96.81 106 ARG A C 1
ATOM 739 O O . ARG A 1 106 ? 13.675 -2.243 -28.068 1.00 96.81 106 ARG A O 1
ATOM 746 N N . VAL A 1 107 ? 14.907 -1.054 -29.521 1.00 97.00 107 VAL A N 1
ATOM 747 C CA . VAL A 1 107 ? 14.915 0.190 -28.740 1.00 97.00 107 VAL A CA 1
ATOM 748 C C . VAL A 1 107 ? 13.508 0.778 -28.637 1.00 97.00 107 VAL A C 1
ATOM 750 O O . VAL A 1 107 ? 13.102 1.167 -27.546 1.00 97.00 107 VAL A O 1
ATOM 753 N N . GLU A 1 108 ? 12.740 0.787 -29.727 1.00 95.94 108 GLU A N 1
ATOM 754 C CA . GLU A 1 108 ? 11.335 1.219 -29.716 1.00 95.94 108 GLU A CA 1
ATOM 755 C C . GLU A 1 108 ? 10.475 0.352 -28.788 1.00 95.94 108 GLU A C 1
ATOM 757 O O . GLU A 1 108 ? 9.687 0.884 -28.006 1.00 95.94 108 GLU A O 1
ATOM 762 N N . ALA A 1 109 ? 10.667 -0.971 -28.805 1.00 97.06 109 ALA A N 1
ATOM 763 C CA . ALA A 1 109 ? 9.981 -1.868 -27.877 1.00 97.06 109 ALA A CA 1
ATOM 764 C C . ALA A 1 109 ? 10.321 -1.543 -26.410 1.00 97.06 109 ALA A C 1
ATOM 766 O O . ALA A 1 109 ? 9.418 -1.409 -25.590 1.00 97.06 109 ALA A O 1
ATOM 767 N N . ILE A 1 110 ? 11.602 -1.311 -26.091 1.00 96.31 110 ILE A N 1
ATOM 768 C CA . ILE A 1 110 ? 12.035 -0.907 -24.741 1.00 96.31 110 ILE A CA 1
ATOM 769 C C . ILE A 1 110 ? 11.397 0.432 -24.328 1.00 96.31 110 ILE A C 1
ATOM 771 O O . ILE A 1 110 ? 10.973 0.593 -23.183 1.00 96.31 110 ILE A O 1
ATOM 775 N N . GLN A 1 111 ? 11.292 1.403 -25.237 1.00 94.94 111 GLN A N 1
ATOM 776 C CA . GLN A 1 111 ? 10.621 2.682 -24.965 1.00 94.94 111 GLN A CA 1
ATOM 777 C C . GLN A 1 111 ? 9.116 2.506 -24.694 1.00 94.94 111 GLN A C 1
ATOM 779 O O . GLN A 1 111 ? 8.560 3.147 -23.797 1.00 94.94 111 GLN A O 1
ATOM 784 N N . GLY A 1 112 ? 8.458 1.610 -25.432 1.00 96.56 112 GLY A N 1
ATOM 785 C CA . GLY A 1 112 ? 7.067 1.229 -25.182 1.00 96.56 112 GLY A CA 1
ATOM 786 C C . GLY A 1 112 ? 6.886 0.589 -23.804 1.00 96.56 112 GLY A C 1
ATOM 787 O O . GLY A 1 112 ? 6.059 1.045 -23.012 1.00 96.56 112 GLY A O 1
ATOM 788 N N . ASP A 1 113 ? 7.713 -0.407 -23.487 1.00 96.50 113 ASP A N 1
ATOM 789 C CA . ASP A 1 113 ? 7.661 -1.145 -22.221 1.00 96.50 113 ASP A CA 1
ATOM 790 C C . ASP A 1 113 ? 7.959 -0.243 -21.015 1.00 96.50 113 ASP A C 1
ATOM 792 O O . ASP A 1 113 ? 7.288 -0.331 -19.986 1.00 96.50 113 ASP A O 1
ATOM 796 N N . THR A 1 114 ? 8.926 0.671 -21.136 1.00 96.00 114 THR A N 1
ATOM 797 C CA . THR A 1 114 ? 9.236 1.651 -20.079 1.00 96.00 114 THR A CA 1
ATOM 798 C C . THR A 1 114 ? 8.075 2.613 -19.839 1.00 96.00 114 THR A C 1
ATOM 800 O O . THR A 1 114 ? 7.736 2.881 -18.687 1.00 96.00 114 THR A O 1
ATOM 803 N N . THR A 1 115 ? 7.407 3.076 -20.898 1.00 95.19 115 THR A N 1
ATOM 804 C CA . THR A 1 115 ? 6.214 3.930 -20.780 1.00 95.19 115 THR A CA 1
ATOM 805 C C . THR A 1 115 ? 5.061 3.187 -20.102 1.00 95.19 115 THR A C 1
ATOM 807 O O . THR A 1 115 ? 4.436 3.719 -19.181 1.00 95.19 115 THR A O 1
ATOM 810 N N . ALA A 1 116 ? 4.806 1.937 -20.501 1.00 96.69 116 ALA A N 1
ATOM 811 C CA . ALA A 1 116 ? 3.791 1.094 -19.874 1.00 96.69 116 ALA A CA 1
ATOM 812 C C . ALA A 1 116 ? 4.100 0.835 -18.388 1.00 96.69 116 ALA A C 1
ATOM 814 O O . ALA A 1 116 ? 3.206 0.925 -17.544 1.00 96.69 116 ALA A O 1
ATOM 815 N N . ALA A 1 117 ? 5.368 0.584 -18.051 1.00 96.62 117 ALA A N 1
ATOM 816 C CA . ALA A 1 117 ? 5.811 0.393 -16.674 1.00 96.62 117 ALA A CA 1
ATOM 817 C C . ALA A 1 117 ? 5.588 1.645 -15.810 1.00 96.62 117 ALA A C 1
ATOM 819 O O . ALA A 1 117 ? 5.087 1.522 -14.695 1.00 96.62 117 ALA A O 1
ATOM 820 N N . VAL A 1 118 ? 5.887 2.847 -16.318 1.00 95.38 118 VAL A N 1
ATOM 821 C CA . VAL A 1 118 ? 5.590 4.108 -15.608 1.00 95.38 118 VAL A CA 1
ATOM 822 C C . VAL A 1 118 ? 4.089 4.254 -15.347 1.00 95.38 118 VAL A C 1
ATOM 824 O O . VAL A 1 118 ? 3.699 4.606 -14.234 1.00 95.38 118 VAL A O 1
ATOM 827 N N . GLY A 1 119 ? 3.242 3.930 -16.330 1.00 95.31 119 GLY A N 1
ATOM 828 C CA . GLY A 1 119 ? 1.786 3.926 -16.156 1.00 95.31 119 GLY A CA 1
ATOM 829 C C . GLY A 1 119 ? 1.330 2.984 -15.037 1.00 95.31 119 GLY A C 1
ATOM 830 O O . GLY A 1 119 ? 0.621 3.406 -14.123 1.00 95.31 119 GLY A O 1
ATOM 831 N N . ALA A 1 120 ? 1.810 1.738 -15.051 1.00 96.62 120 ALA A N 1
ATOM 832 C CA . ALA A 1 120 ? 1.490 0.744 -14.026 1.00 96.62 120 ALA A CA 1
ATOM 833 C C . ALA A 1 120 ? 1.971 1.159 -12.620 1.00 96.62 120 ALA A C 1
ATOM 835 O O . ALA A 1 120 ? 1.255 0.982 -11.635 1.00 96.62 120 ALA A O 1
ATOM 836 N N . ILE A 1 121 ? 3.161 1.761 -12.506 1.00 95.75 121 ILE A N 1
ATOM 837 C CA . ILE A 1 121 ? 3.667 2.289 -11.227 1.00 95.75 121 ILE A CA 1
ATOM 838 C C . ILE A 1 121 ? 2.803 3.462 -10.729 1.00 95.75 121 ILE A C 1
ATOM 840 O O . ILE A 1 121 ? 2.578 3.596 -9.521 1.00 95.75 121 ILE A O 1
ATOM 844 N N . GLY A 1 122 ? 2.276 4.283 -11.641 1.00 94.69 122 GLY A N 1
ATOM 845 C CA . GLY A 1 122 ? 1.315 5.339 -11.321 1.00 94.69 122 GLY A CA 1
ATOM 846 C C . GLY A 1 122 ? 0.015 4.792 -10.724 1.00 94.69 122 GLY A C 1
ATOM 847 O O . GLY A 1 122 ? -0.449 5.287 -9.694 1.00 94.69 122 GLY A O 1
ATOM 848 N N . GLU A 1 123 ? -0.540 3.727 -11.307 1.00 95.88 123 GLU A N 1
ATOM 849 C CA . GLU A 1 123 ? -1.722 3.044 -10.761 1.00 95.88 123 GLU A CA 1
ATOM 850 C C . GLU A 1 123 ? -1.453 2.456 -9.370 1.00 95.88 123 GLU A C 1
ATOM 852 O O . GLU A 1 123 ? -2.247 2.658 -8.448 1.00 95.88 123 GLU A O 1
ATOM 857 N N . ILE A 1 124 ? -0.302 1.800 -9.181 1.00 93.81 124 ILE A N 1
ATOM 858 C CA . ILE A 1 124 ? 0.119 1.276 -7.873 1.00 93.81 124 ILE A CA 1
ATOM 859 C C . ILE A 1 124 ? 0.206 2.408 -6.844 1.00 93.81 124 ILE A C 1
ATOM 861 O O . ILE A 1 124 ? -0.330 2.276 -5.744 1.00 93.81 124 ILE A O 1
ATOM 865 N N . SER A 1 125 ? 0.820 3.539 -7.201 1.00 94.31 125 SER A N 1
ATOM 866 C CA . SER A 1 125 ? 0.915 4.713 -6.323 1.00 94.31 125 SER A CA 1
ATOM 867 C C . SER A 1 125 ? -0.466 5.229 -5.904 1.00 94.31 125 SER A C 1
ATOM 869 O O . SER A 1 125 ? -0.679 5.530 -4.730 1.00 94.31 125 SER A O 1
ATOM 871 N N . SER A 1 126 ? -1.432 5.265 -6.829 1.00 94.56 126 SER A N 1
ATOM 872 C CA . SER A 1 126 ? -2.816 5.653 -6.521 1.00 94.56 126 SER A CA 1
ATOM 873 C C . SER A 1 126 ? -3.494 4.676 -5.557 1.00 94.56 126 SER A C 1
ATOM 875 O O . SER A 1 126 ? -4.136 5.099 -4.594 1.00 94.56 126 SER A O 1
ATOM 877 N N . ILE A 1 127 ? -3.331 3.368 -5.771 1.00 95.00 127 ILE A N 1
ATOM 878 C CA . ILE A 1 127 ? -3.884 2.336 -4.882 1.00 95.00 127 ILE A CA 1
ATOM 879 C C . ILE A 1 127 ? -3.289 2.468 -3.475 1.00 95.00 127 ILE A C 1
ATOM 881 O O . ILE A 1 127 ? -4.024 2.425 -2.488 1.00 95.00 127 ILE A O 1
ATOM 885 N N . VAL A 1 128 ? -1.975 2.674 -3.369 1.00 93.75 128 VAL A N 1
ATOM 886 C CA . VAL A 1 128 ? -1.283 2.849 -2.085 1.00 93.75 128 VAL A CA 1
ATOM 887 C C . VAL A 1 128 ? -1.744 4.120 -1.364 1.00 93.75 128 VAL A C 1
ATOM 889 O O . VAL A 1 128 ? -1.981 4.074 -0.156 1.00 93.75 128 VAL A O 1
ATOM 892 N N . ALA A 1 129 ? -1.953 5.227 -2.083 1.00 91.31 129 ALA A N 1
ATOM 893 C CA . ALA A 1 129 ? -2.515 6.449 -1.505 1.00 91.31 129 ALA A CA 1
ATOM 894 C C . ALA A 1 129 ? -3.914 6.202 -0.912 1.00 91.31 129 ALA A C 1
ATOM 896 O O . ALA A 1 129 ? -4.168 6.536 0.244 1.00 91.31 129 ALA A O 1
ATOM 897 N N . GLN A 1 130 ? -4.787 5.498 -1.641 1.00 94.12 130 GLN A N 1
ATOM 898 C CA . GLN A 1 130 ? -6.108 5.130 -1.123 1.00 94.12 130 GLN A CA 1
ATOM 899 C C . GLN A 1 130 ? -6.041 4.205 0.103 1.00 94.12 130 GLN A C 1
ATOM 901 O O . GLN A 1 130 ? -6.947 4.223 0.938 1.00 94.12 130 GLN A O 1
ATOM 906 N N . ILE A 1 131 ? -5.016 3.352 0.213 1.00 93.06 131 ILE A N 1
ATOM 907 C CA . ILE A 1 131 ? -4.791 2.546 1.421 1.00 93.06 131 ILE A CA 1
ATOM 908 C C . ILE A 1 131 ? -4.467 3.473 2.596 1.00 93.06 131 ILE A C 1
ATOM 910 O O . ILE A 1 131 ? -5.089 3.333 3.646 1.00 93.06 131 ILE A O 1
ATOM 914 N N . SER A 1 132 ? -3.566 4.442 2.415 1.00 90.81 132 SER A N 1
ATOM 915 C CA . SER A 1 132 ? -3.202 5.423 3.449 1.00 90.81 132 SER A CA 1
ATOM 916 C C . SER A 1 132 ? -4.413 6.227 3.954 1.00 90.81 132 SER A C 1
ATOM 918 O O . SER A 1 132 ? -4.612 6.366 5.165 1.00 90.81 132 SER A O 1
ATOM 920 N N . ASP A 1 133 ? -5.281 6.682 3.048 1.00 92.25 133 ASP A N 1
ATOM 921 C CA . ASP A 1 133 ? -6.504 7.417 3.404 1.00 92.25 133 ASP A CA 1
ATOM 922 C C . ASP A 1 133 ? -7.476 6.552 4.224 1.00 92.25 133 ASP A C 1
ATOM 924 O O . ASP A 1 133 ? -8.025 6.981 5.247 1.00 92.25 133 ASP A O 1
ATOM 928 N N . ARG A 1 134 ? -7.655 5.286 3.820 1.00 93.62 134 ARG A N 1
ATOM 929 C CA . ARG A 1 134 ? -8.482 4.327 4.568 1.00 93.62 134 ARG A CA 1
ATOM 930 C C . ARG A 1 134 ? -7.899 4.023 5.946 1.00 93.62 134 ARG A C 1
ATOM 932 O O . ARG A 1 134 ? -8.672 3.913 6.893 1.00 93.62 134 ARG A O 1
ATOM 939 N N . GLN A 1 135 ? -6.574 3.942 6.092 1.00 93.19 135 GLN A N 1
ATOM 940 C CA . GLN A 1 135 ? -5.947 3.752 7.406 1.00 93.19 135 GLN A CA 1
ATOM 941 C C . GLN A 1 135 ? -6.173 4.946 8.336 1.00 93.19 135 GLN A C 1
ATOM 943 O O . GLN A 1 135 ? -6.438 4.752 9.519 1.00 93.19 135 GLN A O 1
ATOM 948 N N . THR A 1 136 ? -6.160 6.170 7.803 1.00 91.00 136 THR A N 1
ATOM 949 C CA . THR A 1 136 ? -6.511 7.373 8.578 1.00 91.00 136 THR A CA 1
ATOM 950 C C . THR A 1 136 ? -7.954 7.300 9.084 1.00 91.00 136 THR A C 1
ATOM 952 O O . THR A 1 136 ? -8.221 7.567 10.252 1.00 91.00 136 THR A O 1
ATOM 955 N N . THR A 1 137 ? -8.879 6.845 8.234 1.00 94.75 137 THR A N 1
ATOM 956 C CA . THR A 1 137 ? -10.287 6.640 8.618 1.00 94.75 137 THR A CA 1
ATOM 957 C C . THR A 1 137 ? -10.432 5.568 9.704 1.00 94.75 137 THR A C 1
ATOM 959 O O . THR A 1 137 ? -11.192 5.748 10.654 1.00 94.75 137 THR A O 1
ATOM 962 N N . ILE A 1 138 ? -9.685 4.462 9.595 1.00 94.00 138 ILE A N 1
ATOM 963 C CA . ILE A 1 138 ? -9.664 3.401 10.614 1.00 94.00 138 ILE A CA 1
ATOM 964 C C . ILE A 1 138 ? -9.130 3.944 11.942 1.00 94.00 138 ILE A C 1
ATOM 966 O O . ILE A 1 138 ? -9.724 3.666 12.980 1.00 94.00 138 ILE A O 1
ATOM 970 N N . ALA A 1 139 ? -8.058 4.740 11.926 1.00 90.94 139 ALA A N 1
ATOM 971 C CA . ALA A 1 139 ? -7.502 5.338 13.138 1.00 90.94 139 ALA A CA 1
ATOM 972 C C . ALA A 1 139 ? -8.534 6.219 13.863 1.00 90.94 139 ALA A C 1
ATOM 974 O O . ALA A 1 139 ? -8.735 6.054 15.065 1.00 90.94 139 ALA A O 1
ATOM 975 N N . SER A 1 140 ? -9.262 7.072 13.134 1.00 94.06 140 SER A N 1
ATOM 976 C CA . SER A 1 140 ? -10.345 7.878 13.715 1.00 94.06 140 SER A CA 1
ATOM 977 C C . SER A 1 140 ? -11.480 7.019 14.285 1.00 94.06 140 SER A C 1
ATOM 979 O O . SER A 1 140 ? -11.956 7.280 15.388 1.00 94.06 140 SER A O 1
ATOM 981 N N . ALA A 1 141 ? -11.888 5.959 13.580 1.00 95.12 141 ALA A N 1
ATOM 982 C CA . ALA A 1 141 ? -12.916 5.040 14.073 1.00 95.12 141 ALA A CA 1
ATOM 983 C C . ALA A 1 141 ? -12.472 4.297 15.347 1.00 95.12 141 ALA A C 1
ATOM 985 O O . ALA A 1 141 ? -13.280 4.042 16.239 1.00 95.12 141 ALA A O 1
ATOM 986 N N . VAL A 1 142 ? -11.184 3.968 15.460 1.00 95.88 142 VAL A N 1
ATOM 987 C CA . VAL A 1 142 ? -10.597 3.344 16.653 1.00 95.88 142 VAL A CA 1
ATOM 988 C C . VAL A 1 142 ? -10.599 4.302 17.850 1.00 95.88 142 VAL A C 1
ATOM 990 O O . VAL A 1 142 ? -10.909 3.878 18.968 1.00 95.88 142 VAL A O 1
ATOM 993 N N . GLU A 1 143 ? -10.299 5.585 17.647 1.00 91.75 143 GLU A N 1
ATOM 994 C CA . GLU A 1 143 ? -10.407 6.600 18.705 1.00 91.75 143 GLU A CA 1
ATOM 995 C C . GLU A 1 143 ? -11.847 6.708 19.229 1.00 91.75 143 GLU A C 1
ATOM 997 O O . GLU A 1 143 ? -12.069 6.663 20.444 1.00 91.75 143 GLU A O 1
ATOM 1002 N N . GLU A 1 144 ? -12.832 6.750 18.327 1.00 95.94 144 GLU A N 1
ATOM 1003 C CA . GLU A 1 144 ? -14.254 6.774 18.683 1.00 95.94 144 GLU A CA 1
ATOM 1004 C C . GLU A 1 144 ? -14.668 5.508 19.450 1.00 95.94 144 GLU A C 1
ATOM 1006 O O . GLU A 1 144 ? -15.222 5.593 20.547 1.00 95.94 144 GLU A O 1
ATOM 1011 N N . GLN A 1 145 ? -14.311 4.321 18.947 1.00 93.94 145 GLN A N 1
ATOM 1012 C CA . GLN A 1 145 ? -14.589 3.052 19.628 1.00 93.94 145 GLN A CA 1
ATOM 1013 C C . GLN A 1 145 ? -13.946 2.971 21.016 1.00 93.94 145 GLN A C 1
ATOM 1015 O O . GLN A 1 145 ? -14.534 2.390 21.937 1.00 93.94 145 GLN A O 1
ATOM 1020 N N . THR A 1 146 ? -12.756 3.551 21.190 1.00 93.12 146 THR A N 1
ATOM 1021 C CA . THR A 1 146 ? -12.084 3.629 22.493 1.00 93.12 146 THR A CA 1
ATOM 1022 C C . THR A 1 146 ? -12.905 4.469 23.468 1.00 93.12 146 THR A C 1
ATOM 1024 O O . THR A 1 146 ? -13.153 4.031 24.595 1.00 93.12 146 THR A O 1
ATOM 1027 N N . ALA A 1 147 ? -13.373 5.643 23.035 1.00 93.81 147 ALA A N 1
ATOM 1028 C CA . ALA A 1 147 ? -14.222 6.510 23.846 1.00 93.81 147 ALA A CA 1
ATOM 1029 C C . ALA A 1 147 ? -15.530 5.804 24.240 1.00 93.81 147 ALA A C 1
ATOM 1031 O O . ALA A 1 147 ? -15.831 5.698 25.430 1.00 93.81 147 ALA A O 1
ATOM 1032 N N . THR A 1 148 ? -16.242 5.213 23.274 1.00 94.31 148 THR A N 1
ATOM 1033 C CA . THR A 1 148 ? -17.494 4.482 23.531 1.00 94.31 148 THR A CA 1
ATOM 1034 C C . THR A 1 148 ? -17.286 3.296 24.475 1.00 94.31 148 THR A C 1
ATOM 1036 O O . THR A 1 148 ? -18.104 3.046 25.359 1.00 94.31 148 THR A O 1
ATOM 1039 N N . THR A 1 149 ? -16.178 2.563 24.341 1.00 92.50 149 THR A N 1
ATOM 1040 C CA . THR A 1 149 ? -15.865 1.430 25.229 1.00 92.50 149 THR A CA 1
ATOM 1041 C C . THR A 1 149 ? -15.613 1.887 26.665 1.00 92.50 149 THR A C 1
ATOM 1043 O O . THR A 1 149 ? -16.069 1.235 27.611 1.00 92.50 149 THR A O 1
ATOM 1046 N N . ASN A 1 150 ? -14.930 3.019 26.846 1.00 92.50 150 ASN A N 1
ATOM 1047 C CA . ASN A 1 150 ? -14.702 3.605 28.166 1.00 92.50 150 ASN A CA 1
ATOM 1048 C C . ASN A 1 150 ? -16.013 4.088 28.803 1.00 92.50 150 ASN A C 1
ATOM 1050 O O . ASN A 1 150 ? -16.256 3.813 29.980 1.00 92.50 150 ASN A O 1
ATOM 1054 N N . GLU A 1 151 ? -16.887 4.735 28.030 1.00 95.38 151 GLU A N 1
ATOM 1055 C CA . GLU A 1 151 ? -18.212 5.152 28.501 1.00 95.38 151 GLU A CA 1
ATOM 1056 C C . GLU A 1 151 ? -19.085 3.957 28.887 1.00 95.38 151 GLU A C 1
ATOM 1058 O O . GLU A 1 151 ? -19.623 3.930 29.992 1.00 95.38 151 GLU A O 1
ATOM 1063 N N . MET A 1 152 ? -19.148 2.916 28.051 1.00 93.75 152 MET A N 1
ATOM 1064 C CA . MET A 1 152 ? -19.867 1.682 28.385 1.00 93.75 152 MET A CA 1
ATOM 1065 C C . MET A 1 152 ? -19.345 1.053 29.678 1.00 93.75 152 MET A C 1
ATOM 1067 O O . MET A 1 152 ? -20.132 0.627 30.522 1.00 93.75 152 MET A O 1
ATOM 1071 N N . SER A 1 153 ? -18.022 1.009 29.858 1.00 94.31 153 SER A N 1
ATOM 1072 C CA . SER A 1 153 ? -17.404 0.461 31.072 1.00 94.31 153 SER A CA 1
ATOM 1073 C C . SER A 1 153 ? -17.842 1.226 32.317 1.00 94.31 153 SER A C 1
ATOM 1075 O O . SER A 1 153 ? -18.177 0.619 33.336 1.00 94.31 153 SER A O 1
ATOM 1077 N N . ARG A 1 154 ? -17.895 2.558 32.218 1.00 95.19 154 ARG A N 1
ATOM 1078 C CA . ARG A 1 154 ? -18.386 3.426 33.286 1.00 95.19 154 ARG A CA 1
ATOM 1079 C C . ARG A 1 154 ? -19.870 3.192 33.571 1.00 95.19 154 ARG A C 1
ATOM 1081 O O . ARG A 1 154 ? -20.221 2.968 34.725 1.00 95.19 154 ARG A O 1
ATOM 1088 N N . SER A 1 155 ? -20.726 3.179 32.550 1.00 96.19 155 SER A N 1
ATOM 1089 C CA . SER A 1 155 ? -22.167 2.948 32.724 1.00 96.19 155 SER A CA 1
ATOM 1090 C C . SER A 1 155 ? -22.470 1.580 33.337 1.00 96.19 155 SER A C 1
ATOM 1092 O O . SER A 1 155 ? -23.365 1.462 34.170 1.00 96.19 155 SER A O 1
ATOM 1094 N N . VAL A 1 156 ? -21.706 0.544 32.978 1.00 95.75 156 VAL A N 1
ATOM 1095 C CA . VAL A 1 156 ? -21.833 -0.789 33.587 1.00 95.75 156 VAL A CA 1
ATOM 1096 C C . VAL A 1 156 ? -21.441 -0.764 35.066 1.00 95.75 156 VAL A C 1
ATOM 1098 O O . VAL A 1 156 ? -22.136 -1.368 35.882 1.00 95.75 156 VAL A O 1
ATOM 1101 N N . ALA A 1 157 ? -20.373 -0.051 35.435 1.00 95.06 157 ALA A N 1
ATOM 1102 C CA . ALA A 1 157 ? -19.972 0.096 36.834 1.00 95.06 157 ALA A CA 1
ATOM 1103 C C . ALA A 1 157 ? -21.025 0.857 37.660 1.00 95.06 157 ALA A C 1
ATOM 1105 O O . ALA A 1 157 ? -21.373 0.426 38.760 1.00 95.06 157 ALA A O 1
ATOM 1106 N N . GLU A 1 158 ? -21.584 1.939 37.112 1.00 97.31 158 GLU A N 1
ATOM 1107 C CA . GLU A 1 158 ? -22.670 2.706 37.737 1.00 97.31 158 GLU A CA 1
ATOM 1108 C C . GLU A 1 158 ? -23.936 1.844 37.913 1.00 97.31 158 GLU A C 1
ATOM 1110 O O . GLU A 1 158 ? -24.525 1.817 38.995 1.00 97.31 158 GLU A O 1
ATOM 1115 N N . ALA A 1 159 ? -24.320 1.062 36.898 1.00 97.44 159 ALA A N 1
ATOM 1116 C CA . ALA A 1 159 ? -25.455 0.141 36.978 1.00 97.44 159 ALA A CA 1
ATOM 1117 C C . ALA A 1 159 ? -25.239 -0.980 38.012 1.00 97.44 159 ALA A C 1
ATOM 1119 O O . ALA A 1 159 ? -26.169 -1.344 38.740 1.00 97.44 159 ALA A O 1
ATOM 1120 N N . ALA A 1 160 ? -24.018 -1.513 38.113 1.00 97.06 160 ALA A N 1
ATOM 1121 C CA . ALA A 1 160 ? -23.661 -2.506 39.122 1.00 97.06 160 ALA A CA 1
ATOM 1122 C C . ALA A 1 160 ? -23.750 -1.922 40.542 1.00 97.06 160 ALA A C 1
ATOM 1124 O O . ALA A 1 160 ? -24.323 -2.555 41.430 1.00 97.06 160 ALA A O 1
ATOM 1125 N N . GLN A 1 161 ? -23.264 -0.693 40.746 1.00 97.94 161 GLN A N 1
ATOM 1126 C CA . GLN A 1 161 ? -23.386 0.010 42.024 1.00 97.94 161 GLN A CA 1
ATOM 1127 C C . GLN A 1 161 ? -24.853 0.275 42.391 1.00 97.94 161 GLN A C 1
ATOM 1129 O O . GLN A 1 161 ? -25.260 0.000 43.521 1.00 97.94 161 GLN A O 1
ATOM 1134 N N . GLY A 1 162 ? -25.659 0.755 41.440 1.00 98.25 162 GLY A N 1
ATOM 1135 C CA . GLY A 1 162 ? -27.094 0.965 41.642 1.00 98.25 162 GLY A CA 1
ATOM 1136 C C . GLY A 1 162 ? -27.832 -0.332 41.986 1.00 98.25 162 GLY A C 1
ATOM 1137 O O . GLY A 1 162 ? -28.665 -0.351 42.888 1.00 98.25 162 GLY A O 1
ATOM 1138 N N . SER A 1 163 ? -27.470 -1.444 41.341 1.00 98.19 163 SER A N 1
ATOM 1139 C CA . SER A 1 163 ? -28.020 -2.770 41.659 1.00 98.19 163 SER A CA 1
ATOM 1140 C C . SER A 1 163 ? -27.665 -3.216 43.083 1.00 98.19 163 SER A C 1
ATOM 1142 O O . SER A 1 163 ? -28.514 -3.779 43.773 1.00 98.19 163 SER A O 1
ATOM 1144 N N . GLY A 1 164 ? -26.447 -2.917 43.550 1.00 98.19 164 GLY A N 1
ATOM 1145 C CA . GLY A 1 164 ? -26.036 -3.149 44.939 1.00 98.19 164 GLY A CA 1
ATOM 1146 C C . GLY A 1 164 ? -26.875 -2.351 45.941 1.00 98.19 164 GLY A C 1
ATOM 1147 O O . GLY A 1 164 ? -27.424 -2.923 46.877 1.00 98.19 164 GLY A O 1
ATOM 1148 N N . GLN A 1 165 ? -27.079 -1.055 45.689 1.00 98.25 165 GLN A N 1
ATOM 1149 C CA . GLN A 1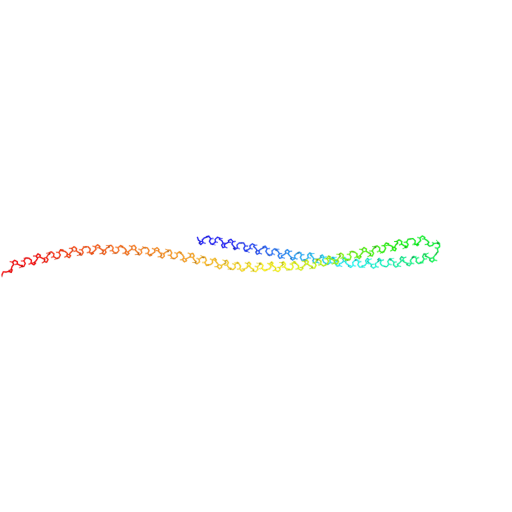 165 ? -27.930 -0.207 46.536 1.00 98.25 165 GLN A CA 1
ATOM 1150 C C . GLN A 1 165 ? -29.387 -0.690 46.580 1.00 98.25 165 GLN A C 1
ATOM 1152 O O . GLN A 1 165 ? -30.032 -0.633 47.626 1.00 98.25 165 GLN A O 1
ATOM 1157 N N . ILE A 1 166 ? -29.922 -1.182 45.457 1.00 98.25 166 ILE A N 1
ATOM 1158 C CA . ILE A 1 166 ? -31.262 -1.782 45.417 1.00 98.25 166 ILE A CA 1
ATOM 1159 C C . ILE A 1 166 ? -31.318 -3.025 46.312 1.00 98.25 166 ILE A C 1
ATOM 1161 O O . ILE A 1 166 ? -32.269 -3.166 47.080 1.00 98.25 166 ILE A O 1
ATOM 1165 N N . ALA A 1 167 ? -30.313 -3.902 46.258 1.00 98.06 167 ALA A N 1
ATOM 1166 C CA . ALA A 1 167 ? -30.257 -5.093 47.106 1.00 98.06 167 ALA A CA 1
ATOM 1167 C C . ALA A 1 167 ? -30.219 -4.741 48.608 1.00 98.06 167 ALA A C 1
ATOM 1169 O O . ALA A 1 167 ? -30.947 -5.346 49.404 1.00 98.06 167 ALA A O 1
ATOM 1170 N N . ASP A 1 168 ? -29.449 -3.718 48.987 1.00 98.19 168 ASP A N 1
ATOM 1171 C CA . ASP A 1 168 ? -29.392 -3.217 50.367 1.00 98.19 168 ASP A CA 1
ATOM 1172 C C . ASP A 1 168 ? -30.748 -2.655 50.820 1.00 98.19 168 ASP A C 1
ATOM 1174 O O . ASP A 1 168 ? -31.259 -3.010 51.888 1.00 98.19 168 ASP A O 1
ATOM 1178 N N . ASN A 1 169 ? -31.390 -1.841 49.977 1.00 98.00 169 ASN A N 1
ATOM 1179 C CA . ASN A 1 169 ? -32.715 -1.286 50.256 1.00 98.00 169 ASN A CA 1
ATOM 1180 C C . ASN A 1 169 ? -33.774 -2.384 50.428 1.00 98.00 169 ASN A C 1
ATOM 1182 O O . ASN A 1 169 ? -34.598 -2.305 51.338 1.00 98.00 169 ASN A O 1
ATOM 1186 N N . ILE A 1 170 ? -33.744 -3.431 49.597 1.00 97.94 170 ILE A N 1
ATOM 1187 C CA . ILE A 1 170 ? -34.657 -4.578 49.710 1.00 97.94 170 ILE A CA 1
ATOM 1188 C C . ILE A 1 170 ? -34.432 -5.342 51.019 1.00 97.94 170 ILE A C 1
ATOM 1190 O O . ILE A 1 170 ? -35.402 -5.729 51.674 1.00 97.94 170 ILE A O 1
ATOM 1194 N N . THR A 1 171 ? -33.181 -5.495 51.452 1.00 98.19 171 THR A N 1
ATOM 1195 C CA . THR A 1 171 ? -32.855 -6.094 52.757 1.00 98.19 171 THR A CA 1
ATOM 1196 C C . THR A 1 171 ? -33.431 -5.262 53.912 1.00 98.19 171 THR A C 1
ATOM 1198 O O . THR A 1 171 ? -34.011 -5.808 54.857 1.00 98.19 171 THR A O 1
ATOM 1201 N N . GLY A 1 172 ? -33.353 -3.931 53.810 1.00 98.19 172 GLY A N 1
ATOM 1202 C CA . GLY A 1 172 ? -33.977 -3.007 54.760 1.00 98.19 172 GLY A CA 1
ATOM 1203 C C . GLY A 1 172 ? -35.507 -3.115 54.793 1.00 98.19 172 GLY A C 1
ATOM 1204 O O . GLY A 1 172 ? -36.095 -3.216 55.871 1.00 98.19 172 GLY A O 1
ATOM 1205 N N . VAL A 1 173 ? -36.157 -3.164 53.625 1.00 98.31 173 VAL A N 1
ATOM 1206 C CA . VAL A 1 173 ? -37.615 -3.352 53.506 1.00 98.31 173 VAL A CA 1
ATOM 1207 C C . VAL A 1 173 ? -38.056 -4.683 54.117 1.00 98.31 173 VAL A C 1
ATOM 1209 O O . VAL A 1 173 ? -39.032 -4.707 54.867 1.00 98.31 173 VAL A O 1
ATOM 1212 N N . SER A 1 174 ? -37.323 -5.772 53.860 1.00 98.12 174 SER A N 1
ATOM 1213 C CA . SER A 1 174 ? -37.599 -7.084 54.463 1.00 98.12 174 SER A CA 1
ATOM 1214 C C . SER A 1 174 ? -37.553 -7.017 55.991 1.00 98.12 174 SER A C 1
ATOM 1216 O O . SER A 1 174 ? -38.486 -7.452 56.660 1.00 98.12 174 SER A O 1
ATOM 1218 N N . SER A 1 175 ? -36.517 -6.385 56.549 1.00 98.06 175 SER A N 1
ATOM 1219 C CA . SER A 1 175 ? -36.355 -6.238 58.004 1.00 98.06 175 SER A CA 1
ATOM 1220 C C . SER A 1 175 ? -37.486 -5.413 58.643 1.00 98.06 175 SER A C 1
ATOM 1222 O O . SER A 1 175 ? -37.962 -5.719 59.742 1.00 98.06 175 SER A O 1
ATOM 1224 N N . ALA A 1 176 ? -37.954 -4.368 57.954 1.00 98.00 176 ALA A N 1
ATOM 1225 C CA . ALA A 1 176 ? -39.086 -3.556 58.400 1.00 98.00 176 ALA A CA 1
ATOM 1226 C C . ALA A 1 176 ? -40.419 -4.328 58.344 1.00 98.00 176 ALA A C 1
ATOM 1228 O O . ALA A 1 176 ? -41.254 -4.196 59.247 1.00 98.00 176 ALA A O 1
ATOM 1229 N N . ALA A 1 177 ? -40.614 -5.159 57.316 1.00 98.00 177 ALA A N 1
ATOM 1230 C CA . ALA A 1 177 ? -41.779 -6.032 57.193 1.00 98.00 177 ALA A CA 1
ATOM 1231 C C . ALA A 1 177 ? -41.818 -7.096 58.308 1.00 98.00 177 ALA A C 1
ATOM 1233 O O . ALA A 1 177 ? -42.875 -7.313 58.911 1.00 98.00 177 ALA A O 1
ATOM 1234 N N . ASP A 1 178 ? -40.670 -7.686 58.653 1.00 98.06 178 ASP A N 1
ATOM 1235 C CA . ASP A 1 178 ? -40.548 -8.631 59.773 1.00 98.06 178 ASP A CA 1
ATOM 1236 C C . ASP A 1 178 ? -40.892 -7.963 61.112 1.00 98.06 178 ASP A C 1
ATOM 1238 O O . ASP A 1 178 ? -41.706 -8.476 61.885 1.00 98.06 178 ASP A O 1
ATOM 1242 N N . SER A 1 179 ? -40.356 -6.762 61.352 1.00 98.06 179 SER A N 1
ATOM 1243 C CA . SER A 1 179 ? -40.651 -5.975 62.559 1.00 98.06 179 SER A CA 1
ATOM 1244 C C . SER A 1 179 ? -42.143 -5.634 62.672 1.00 98.06 179 SER A C 1
ATOM 1246 O O . SER A 1 179 ? -42.742 -5.746 63.744 1.00 98.06 179 SER A O 1
ATOM 1248 N N . THR A 1 180 ? -42.773 -5.272 61.551 1.00 97.94 180 THR A N 1
ATOM 1249 C CA . THR A 1 180 ? -44.218 -5.000 61.481 1.00 97.94 180 THR A CA 1
AT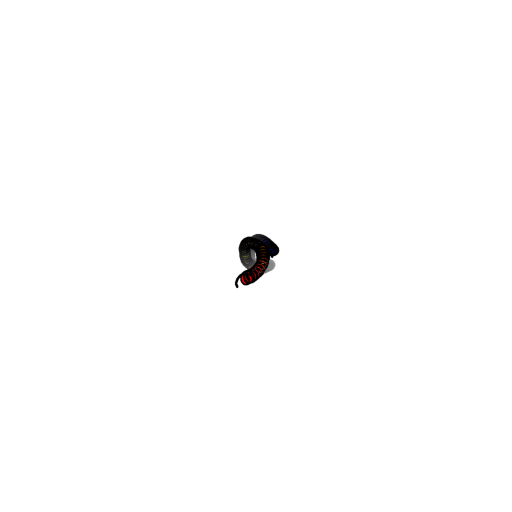OM 1250 C C . THR A 1 180 ? -45.031 -6.252 61.806 1.00 97.94 180 THR A C 1
ATOM 1252 O O . THR A 1 180 ? -45.983 -6.191 62.584 1.00 97.94 180 THR A O 1
ATOM 1255 N N . THR A 1 181 ? -44.633 -7.406 61.269 1.00 97.94 181 THR A N 1
ATOM 1256 C CA . THR A 1 181 ? -45.283 -8.697 61.538 1.00 97.94 181 THR A CA 1
ATOM 1257 C C . THR A 1 181 ? -45.207 -9.058 63.024 1.00 97.94 181 THR A C 1
ATOM 1259 O O . THR A 1 181 ? -46.201 -9.484 63.617 1.00 97.94 181 THR A O 1
ATOM 1262 N N . GLN A 1 182 ? -44.061 -8.815 63.663 1.00 97.62 182 GLN A N 1
ATOM 1263 C CA . GLN A 1 182 ? -43.887 -9.040 65.096 1.00 97.62 182 GLN A CA 1
ATOM 1264 C C . GLN A 1 182 ? -44.764 -8.101 65.942 1.00 97.62 182 GLN A C 1
ATOM 1266 O O . GLN A 1 182 ? -45.429 -8.557 66.877 1.00 97.62 182 GLN A O 1
ATOM 1271 N N . ALA A 1 183 ? -44.825 -6.812 65.594 1.00 97.62 183 ALA A N 1
ATOM 1272 C CA . ALA A 1 183 ? -45.679 -5.837 66.274 1.00 97.62 183 ALA A CA 1
ATOM 1273 C C . ALA A 1 183 ? -47.175 -6.175 66.134 1.00 97.62 183 ALA A C 1
ATOM 1275 O O . ALA A 1 183 ? -47.932 -6.084 67.104 1.00 97.62 183 ALA A O 1
ATOM 1276 N N . LEU A 1 184 ? -47.608 -6.636 64.955 1.00 97.62 184 LEU A N 1
ATOM 1277 C CA . LEU A 1 184 ? -48.973 -7.123 64.733 1.00 97.62 184 LEU A CA 1
ATOM 1278 C C . LEU A 1 184 ? -49.283 -8.357 65.588 1.00 97.62 184 LEU A C 1
ATOM 1280 O O . LEU A 1 184 ? -50.375 -8.451 66.149 1.00 97.62 184 LEU A O 1
ATOM 1284 N N . SER A 1 185 ? -48.323 -9.273 65.755 1.00 97.56 185 SER A N 1
ATOM 1285 C CA . SER A 1 185 ? -48.478 -10.423 66.653 1.00 97.56 185 SER A CA 1
ATOM 1286 C C . SER A 1 185 ? -48.662 -9.993 68.112 1.00 97.56 185 SER A C 1
ATOM 1288 O O . SER A 1 185 ? -49.534 -10.526 68.794 1.00 97.56 185 SER A O 1
ATOM 1290 N N . GLN A 1 186 ? -47.884 -9.021 68.597 1.00 96.88 186 GLN A N 1
ATOM 1291 C CA . GLN A 1 186 ? -48.043 -8.480 69.956 1.00 96.88 186 GLN A CA 1
ATOM 1292 C C . GLN A 1 186 ? -49.383 -7.757 70.128 1.00 96.88 186 GLN A C 1
ATOM 1294 O O . GLN A 1 186 ? -50.083 -7.969 71.116 1.00 96.88 186 GLN A O 1
ATOM 1299 N N . THR A 1 187 ? -49.777 -6.956 69.136 1.00 97.69 187 THR A N 1
ATOM 1300 C CA . THR A 1 187 ? -51.075 -6.265 69.123 1.00 97.69 187 THR A CA 1
ATOM 1301 C C . THR A 1 187 ? -52.227 -7.263 69.208 1.00 97.69 187 THR A C 1
ATOM 1303 O O . THR A 1 187 ? -53.166 -7.057 69.972 1.00 97.69 187 THR A O 1
ATOM 1306 N N . ARG A 1 188 ? -52.142 -8.381 68.476 1.00 97.50 188 ARG A N 1
ATOM 1307 C CA . ARG A 1 188 ? -53.137 -9.456 68.536 1.00 97.50 188 ARG A CA 1
ATOM 1308 C C . ARG A 1 188 ? -53.254 -10.053 69.940 1.00 97.50 188 ARG A C 1
ATOM 1310 O O . ARG A 1 188 ? -54.369 -10.212 70.422 1.00 97.50 188 ARG A O 1
ATOM 1317 N N . VAL A 1 189 ? -52.128 -10.322 70.607 1.00 97.31 189 VAL A N 1
ATOM 1318 C CA . VAL A 1 1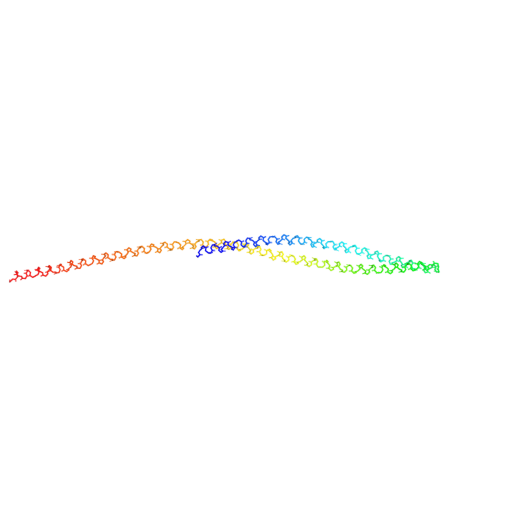89 ? -52.120 -10.813 71.998 1.00 97.31 189 VAL A CA 1
ATOM 1319 C C . VAL A 1 189 ? -52.808 -9.817 72.936 1.00 97.31 189 VAL A C 1
ATOM 1321 O O . VAL A 1 189 ? -53.678 -10.210 73.709 1.00 97.31 189 VAL A O 1
ATOM 1324 N N . ALA A 1 190 ? -52.487 -8.525 72.826 1.00 97.00 190 ALA A N 1
ATOM 1325 C CA . ALA A 1 190 ? -53.106 -7.488 73.651 1.00 97.00 190 ALA A CA 1
ATOM 1326 C C . ALA A 1 190 ? -54.623 -7.369 73.408 1.00 97.00 190 ALA A C 1
ATOM 1328 O O . ALA A 1 190 ? -55.391 -7.202 74.353 1.00 97.00 190 ALA A O 1
ATOM 1329 N N . VAL A 1 191 ? -55.076 -7.485 72.155 1.00 97.31 191 VAL A N 1
ATOM 1330 C CA . VAL A 1 191 ? -56.509 -7.484 71.803 1.00 97.31 191 VAL A CA 1
ATOM 1331 C C . VAL A 1 191 ? -57.234 -8.707 72.377 1.00 97.31 191 VAL A C 1
ATOM 1333 O O . VAL A 1 191 ? -58.358 -8.570 72.874 1.00 97.31 191 VAL A O 1
ATOM 1336 N N . ASP A 1 192 ? -56.605 -9.885 72.359 1.00 96.81 192 ASP A N 1
ATOM 1337 C CA . ASP A 1 192 ? -57.157 -11.105 72.961 1.00 96.81 192 ASP A CA 1
ATOM 1338 C C . ASP A 1 192 ? -57.283 -10.967 74.492 1.00 96.81 192 ASP A C 1
ATOM 1340 O O . ASP A 1 192 ? -58.313 -11.333 75.068 1.00 96.81 192 ASP A O 1
ATOM 1344 N N . GLU A 1 193 ? -56.284 -10.384 75.163 1.00 96.50 193 GLU A N 1
ATOM 1345 C CA . GLU A 1 193 ? -56.345 -10.073 76.600 1.00 96.50 193 GLU A CA 1
ATOM 1346 C C . GLU A 1 193 ? -57.432 -9.046 76.925 1.00 96.50 193 GLU A C 1
ATOM 1348 O O . GLU A 1 193 ? -58.216 -9.249 77.855 1.00 96.50 193 GLU A O 1
ATOM 1353 N N . LEU A 1 194 ? -57.534 -7.972 76.137 1.00 96.88 194 LEU A N 1
ATOM 1354 C CA . LEU A 1 194 ? -58.567 -6.951 76.310 1.00 96.88 194 LEU A CA 1
ATOM 1355 C C . LEU A 1 194 ? -59.972 -7.551 76.172 1.00 96.88 194 LEU A C 1
ATOM 1357 O O . LEU A 1 194 ? -60.869 -7.237 76.955 1.00 96.88 194 LEU A O 1
ATOM 1361 N N . SER A 1 195 ? -60.148 -8.458 75.208 1.00 96.75 195 SER A N 1
ATOM 1362 C CA . SER A 1 195 ? -61.402 -9.182 74.990 1.00 96.75 195 SER A CA 1
ATOM 1363 C C . SER A 1 195 ? -61.759 -10.080 76.178 1.00 96.75 195 SER A C 1
ATOM 1365 O O . SER A 1 195 ? -62.921 -10.107 76.592 1.00 96.75 195 SER A O 1
ATOM 1367 N N . ARG A 1 196 ? -60.772 -10.767 76.774 1.00 95.88 196 ARG A N 1
ATOM 1368 C CA . ARG A 1 196 ? -60.964 -11.545 78.012 1.00 95.88 196 ARG A CA 1
ATOM 1369 C C . ARG A 1 196 ? -61.358 -10.652 79.187 1.00 95.88 196 ARG A C 1
ATOM 1371 O O . ARG A 1 196 ? -62.384 -10.906 79.808 1.00 95.88 196 ARG A O 1
ATOM 1378 N N . MET A 1 197 ? -60.621 -9.567 79.433 1.00 95.88 197 MET A N 1
ATOM 1379 C CA . MET A 1 197 ? -60.937 -8.623 80.514 1.00 95.88 197 MET A CA 1
ATOM 1380 C C . MET A 1 197 ? -62.340 -8.024 80.368 1.00 95.88 197 MET A C 1
ATOM 1382 O O . MET A 1 197 ? -63.066 -7.903 81.353 1.00 95.88 197 MET A O 1
ATOM 1386 N N . ALA A 1 198 ? -62.751 -7.677 79.145 1.00 95.75 198 ALA A N 1
ATOM 1387 C CA . ALA A 1 198 ? -64.095 -7.175 78.875 1.00 95.75 198 ALA A CA 1
ATOM 1388 C C . ALA A 1 198 ? -65.183 -8.223 79.178 1.00 95.75 198 ALA A C 1
ATOM 1390 O O . ALA A 1 198 ? -66.236 -7.877 79.722 1.00 95.75 198 ALA A O 1
ATOM 1391 N N . ALA A 1 199 ? -64.940 -9.500 78.862 1.00 94.19 199 ALA A N 1
ATOM 1392 C CA . ALA A 1 199 ? -65.843 -10.601 79.200 1.00 94.19 199 ALA A CA 1
ATOM 1393 C C . ALA A 1 199 ? -65.931 -10.835 80.721 1.00 94.19 199 ALA A C 1
ATOM 1395 O O . ALA A 1 199 ? -67.031 -11.013 81.254 1.00 94.19 199 ALA A O 1
ATOM 1396 N N . ASP A 1 200 ? -64.804 -10.760 81.429 1.00 93.81 200 ASP A N 1
ATOM 1397 C CA . ASP A 1 200 ? -64.738 -10.904 82.887 1.00 93.81 200 ASP A CA 1
ATOM 1398 C C . ASP A 1 200 ? -65.449 -9.750 83.608 1.00 93.81 200 ASP A C 1
ATOM 1400 O O . ASP A 1 200 ? -66.229 -9.974 84.540 1.00 93.81 200 ASP A O 1
ATOM 1404 N N . LEU A 1 201 ? -65.253 -8.512 83.142 1.00 92.62 201 LEU A N 1
ATOM 1405 C CA . LEU A 1 201 ? -65.981 -7.332 83.616 1.00 92.62 201 LEU A CA 1
ATOM 1406 C C . LEU A 1 201 ? -67.486 -7.484 83.400 1.00 92.62 201 LEU A C 1
ATOM 1408 O O . LEU A 1 201 ? -68.259 -7.275 84.334 1.00 92.62 201 LEU A O 1
ATOM 1412 N N . ARG A 1 202 ? -67.914 -7.897 82.198 1.00 91.25 202 ARG A N 1
ATOM 1413 C CA . ARG A 1 202 ? -69.333 -8.136 81.892 1.00 91.25 202 ARG A CA 1
ATOM 1414 C C . ARG A 1 202 ? -69.931 -9.195 82.822 1.00 91.25 202 ARG A C 1
ATOM 1416 O O . ARG A 1 202 ? -71.024 -8.995 83.343 1.00 91.25 202 ARG A O 1
ATOM 1423 N N . THR A 1 203 ? -69.197 -10.276 83.079 1.00 91.25 203 THR A N 1
ATOM 1424 C CA . THR A 1 203 ? -69.604 -11.337 84.016 1.00 91.25 203 THR A CA 1
ATOM 1425 C C . THR A 1 203 ? -69.690 -10.824 85.454 1.00 91.25 203 THR A C 1
ATOM 1427 O O . THR A 1 203 ? -70.624 -11.157 86.180 1.00 91.25 203 THR A O 1
ATOM 1430 N N . SER A 1 204 ? -68.744 -9.981 85.871 1.00 90.19 204 SER A N 1
ATOM 1431 C CA . SER A 1 204 ? -68.720 -9.391 87.212 1.00 90.19 204 SER A CA 1
ATOM 1432 C C . SER A 1 204 ? -69.890 -8.431 87.426 1.00 90.19 204 SER A C 1
ATOM 1434 O O . SER A 1 204 ? -70.586 -8.543 88.428 1.00 90.19 204 SER A O 1
ATOM 1436 N N . VAL A 1 205 ? -70.170 -7.545 86.466 1.00 91.88 205 VAL A N 1
ATOM 1437 C CA . VAL A 1 205 ? -71.320 -6.622 86.511 1.00 91.88 205 VAL A CA 1
ATOM 1438 C C . VAL A 1 205 ? -72.653 -7.381 86.499 1.00 91.88 205 VAL A C 1
ATOM 1440 O O . VAL A 1 205 ? -73.574 -7.008 87.227 1.00 91.88 205 VAL A O 1
ATOM 1443 N N . ALA A 1 206 ? -72.748 -8.488 85.755 1.00 87.12 206 ALA A N 1
ATOM 1444 C CA . ALA A 1 206 ? -73.932 -9.352 85.751 1.00 87.12 206 ALA A CA 1
ATOM 1445 C C . ALA A 1 206 ? -74.246 -9.962 87.133 1.00 87.12 206 ALA A C 1
ATOM 1447 O O . ALA A 1 206 ? -75.398 -10.259 87.419 1.00 87.12 206 ALA A O 1
ATOM 1448 N N . ARG A 1 207 ? -73.254 -10.116 88.025 1.00 83.56 207 ARG A N 1
ATOM 1449 C CA . ARG A 1 207 ? -73.497 -10.566 89.411 1.00 83.56 207 ARG A CA 1
ATOM 1450 C C . ARG A 1 207 ? -74.120 -9.494 90.307 1.00 83.56 207 ARG A C 1
ATOM 1452 O O . ARG A 1 207 ? -74.695 -9.842 91.332 1.00 83.56 207 ARG A O 1
ATOM 1459 N N . PHE A 1 208 ? -73.989 -8.217 89.951 1.00 78.75 208 PHE A N 1
ATOM 1460 C CA . PHE A 1 208 ? -74.525 -7.086 90.721 1.00 78.75 208 PHE A CA 1
ATOM 1461 C C . PHE A 1 208 ? -75.866 -6.569 90.190 1.00 78.75 208 PHE A C 1
ATOM 1463 O O . PHE A 1 208 ? -76.466 -5.690 90.801 1.00 78.75 208 PHE A O 1
ATOM 1470 N N . THR A 1 209 ? -76.332 -7.096 89.061 1.00 61.25 209 THR A N 1
ATOM 1471 C CA . THR A 1 209 ? -77.652 -6.799 88.504 1.00 61.25 209 THR A CA 1
ATOM 1472 C C . THR A 1 209 ? -78.600 -7.930 88.902 1.00 61.25 209 THR A C 1
ATOM 1474 O O . THR A 1 209 ? -78.541 -9.022 88.344 1.00 61.25 209 THR A O 1
ATOM 1477 N N . TYR A 1 210 ? -79.421 -7.670 89.921 1.00 52.19 210 TYR A N 1
ATOM 1478 C CA . TYR A 1 210 ? -80.567 -8.483 90.340 1.00 52.19 210 TYR A CA 1
ATOM 1479 C C . TYR A 1 210 ? -81.834 -7.641 90.192 1.00 52.19 210 TYR A C 1
ATOM 1481 O O . TYR A 1 210 ? -81.741 -6.422 90.472 1.00 52.19 210 TYR A O 1
#

InterPro domains:
  IPR004089 Methyl-accepting chemotaxis protein (MCP) signalling domain [PF00015] (15-174)
  IPR004089 Methyl-accepting chemotaxis protein (MCP) signalling domain [PS50111] (1-181)
  IPR004089 Methyl-accepting chemotaxis protein (MCP) signalling domain [SM00283] (2-209)

Radius of gyration: 54.19 Å; chains: 1; bounding box: 124×20×158 Å

Sequence (210 aa):
GAEQMGASIREIATNAAEASAVAARAVTAAETTTATVAKLGESSAEIGNVVKVITSIAEQTNLLALNATIEAARAGEAGKGFAVVANEVKELAQETAKATEDIARRVEAIQGDTTAAVGAIGEISSIVAQISDRQTTIASAVEEQTATTNEMSRSVAEAAQGSGQIADNITGVSSAADSTTQALSQTRVAVDELSRMAADLRTSVARFTY